Protein AF-M8CIX5-F1 (afdb_monomer_lite)

Sequence (241 aa):
MAINVNKLLEAGCKVKIFMADWFALTNHNVSLRKVHDVCAYTTEMWRTVGMHLDEVELVRASDEVSRDTHRYWPLDMKVARRTKLSDMVECILSSKDMRLYGSFLYQPKGLFSDEVFDTCLHSAAILSRDEADVWLLDIGQRASNKVVERYREREAAMREDRHRPVVALSHGVLPSLLEYPEIEMFGDPRWAIYMEDTEWEVGRAMRKAFCPPGTADGNPCLEYIRQIIFPLFGKFEVATL

InterPro domains:
  IPR014729 Rossmann-like alpha/beta/alpha sandwich fold [G3DSA:3.40.50.620] (1-173)
  IPR050489 Tyrosine--tRNA ligase [PTHR46264] (2-239)

Organism: Aegilops tauschii (NCBI:txid37682)

Structure (mmCIF, N/CA/C/O backbone):
data_AF-M8CIX5-F1
#
_entry.id   AF-M8CIX5-F1
#
loop_
_atom_site.group_PDB
_atom_site.id
_atom_site.type_symbol
_atom_site.label_atom_id
_atom_site.label_alt_id
_atom_site.label_comp_id
_atom_site.label_asym_id
_atom_site.label_entity_id
_atom_site.label_seq_id
_atom_site.pdbx_PDB_ins_code
_atom_site.Cartn_x
_atom_site.Cartn_y
_atom_site.Cartn_z
_atom_site.occupancy
_atom_site.B_iso_or_equiv
_atom_site.auth_seq_id
_atom_site.auth_comp_id
_atom_site.auth_asym_id
_atom_site.auth_atom_id
_atom_site.pdbx_PDB_model_num
ATOM 1 N N . MET A 1 1 ? -6.793 -2.194 2.415 1.00 83.00 1 MET A N 1
ATOM 2 C CA . MET A 1 1 ? -6.542 -3.006 1.202 1.00 83.00 1 MET A CA 1
ATOM 3 C C . MET A 1 1 ? -7.675 -3.977 0.858 1.00 83.00 1 MET A C 1
ATOM 5 O O . MET A 1 1 ? -8.219 -3.824 -0.225 1.00 83.00 1 MET A O 1
ATOM 9 N N . ALA A 1 2 ? -8.074 -4.911 1.738 1.00 90.50 2 ALA A N 1
ATOM 10 C CA . ALA A 1 2 ? -9.117 -5.921 1.454 1.00 90.50 2 ALA A CA 1
ATOM 11 C C . ALA A 1 2 ? -10.412 -5.355 0.844 1.00 90.50 2 ALA A C 1
ATOM 13 O O . ALA A 1 2 ? -10.822 -5.786 -0.226 1.00 90.50 2 ALA A O 1
ATOM 14 N N . ILE A 1 3 ? -10.974 -4.306 1.452 1.00 91.69 3 ILE A N 1
ATOM 15 C CA . ILE A 1 3 ? -12.172 -3.611 0.949 1.00 91.69 3 ILE A CA 1
ATOM 16 C C . ILE A 1 3 ? -11.993 -3.133 -0.502 1.00 91.69 3 ILE A C 1
ATOM 18 O O . ILE A 1 3 ? -12.896 -3.274 -1.320 1.00 91.69 3 ILE A O 1
ATOM 22 N N . ASN A 1 4 ? -10.835 -2.559 -0.838 1.00 90.81 4 ASN A N 1
ATOM 23 C CA . ASN A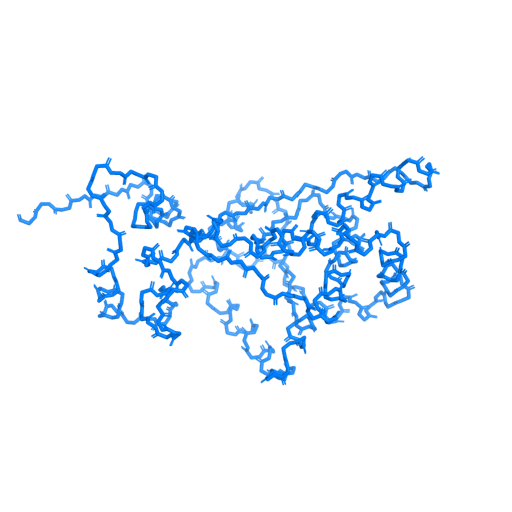 1 4 ? -10.585 -2.024 -2.179 1.00 90.81 4 ASN A CA 1
ATOM 24 C C . ASN A 1 4 ? -10.364 -3.141 -3.202 1.00 90.81 4 ASN A C 1
ATOM 26 O O . ASN A 1 4 ? -10.832 -3.022 -4.327 1.00 90.81 4 ASN A O 1
ATOM 30 N N . VAL A 1 5 ? -9.690 -4.225 -2.807 1.00 92.88 5 VAL A N 1
ATOM 31 C CA . VAL A 1 5 ? -9.512 -5.411 -3.657 1.00 92.88 5 VAL A CA 1
ATOM 32 C C . VAL A 1 5 ? -10.865 -6.042 -3.977 1.00 92.88 5 VAL A C 1
ATOM 34 O O . VAL A 1 5 ? -11.161 -6.242 -5.150 1.00 92.88 5 VAL A O 1
ATOM 37 N N . ASN A 1 6 ? -11.719 -6.259 -2.974 1.00 94.75 6 ASN A N 1
ATOM 38 C CA . ASN A 1 6 ? -13.053 -6.817 -3.196 1.00 94.75 6 ASN A CA 1
ATOM 39 C C . ASN A 1 6 ? -13.896 -5.920 -4.112 1.00 94.75 6 ASN A C 1
ATOM 41 O O . ASN A 1 6 ? -14.488 -6.421 -5.057 1.00 94.75 6 ASN A O 1
ATOM 45 N N . LYS A 1 7 ? -13.861 -4.592 -3.934 1.00 92.94 7 LYS A N 1
ATOM 46 C CA . LYS A 1 7 ? -14.541 -3.656 -4.850 1.00 92.94 7 LYS A CA 1
ATOM 47 C C . LYS A 1 7 ? -14.057 -3.765 -6.297 1.00 92.94 7 LYS A C 1
ATOM 49 O O . LYS A 1 7 ? -14.860 -3.632 -7.215 1.00 92.94 7 LYS A O 1
ATOM 54 N N . LEU A 1 8 ? -12.755 -3.969 -6.515 1.00 93.69 8 LEU A N 1
ATOM 55 C CA . LEU A 1 8 ? -12.212 -4.179 -7.859 1.00 93.69 8 LEU A CA 1
ATOM 56 C C . LEU A 1 8 ? -12.711 -5.504 -8.450 1.00 93.69 8 LEU A C 1
ATOM 58 O O . LEU A 1 8 ? -13.136 -5.527 -9.602 1.00 93.69 8 LEU A O 1
ATOM 62 N N . LEU A 1 9 ? -12.705 -6.583 -7.665 1.00 95.38 9 LEU A N 1
ATOM 63 C CA . LEU A 1 9 ? -13.224 -7.887 -8.090 1.00 95.38 9 LEU A CA 1
ATOM 64 C C . LEU A 1 9 ? -14.723 -7.821 -8.420 1.00 95.38 9 LEU A C 1
ATOM 66 O O . LEU A 1 9 ? -15.135 -8.247 -9.495 1.00 95.38 9 LEU A O 1
ATOM 70 N N . GLU A 1 10 ? -15.527 -7.197 -7.557 1.00 94.88 10 GLU A N 1
ATOM 71 C CA . GLU A 1 10 ? -16.965 -6.964 -7.763 1.00 94.88 10 GLU A CA 1
ATOM 72 C C . GLU A 1 10 ? -17.250 -6.116 -9.012 1.00 94.88 10 GLU A C 1
ATOM 74 O O . GLU A 1 10 ? -18.261 -6.312 -9.687 1.00 94.88 10 GLU A O 1
ATOM 79 N N . ALA A 1 11 ? -16.343 -5.198 -9.360 1.00 95.12 11 ALA A N 1
ATOM 80 C CA . ALA A 1 11 ? -16.401 -4.422 -10.596 1.00 95.12 11 ALA A CA 1
ATOM 81 C C . ALA A 1 11 ? -15.954 -5.215 -11.846 1.00 95.12 11 ALA A C 1
ATOM 83 O O . ALA A 1 11 ? -15.957 -4.671 -12.951 1.00 95.12 11 ALA A O 1
ATOM 84 N N . GLY A 1 12 ? -15.574 -6.488 -11.694 1.00 95.31 12 GLY A N 1
ATOM 85 C CA . GLY A 1 12 ? -15.139 -7.373 -12.775 1.00 95.31 12 GLY A CA 1
ATOM 86 C C . GLY A 1 12 ? -13.658 -7.252 -13.140 1.00 95.31 12 GLY A C 1
ATOM 87 O O . GLY A 1 12 ? -13.251 -7.735 -14.201 1.00 95.31 12 GLY A O 1
ATOM 88 N N . CYS A 1 13 ? -12.837 -6.604 -12.309 1.00 94.56 13 CYS A N 1
ATOM 89 C CA . CYS A 1 13 ? -11.397 -6.536 -12.536 1.00 94.56 13 CYS A CA 1
ATOM 90 C C . CYS A 1 13 ? -10.727 -7.878 -12.226 1.00 94.56 13 CYS A C 1
ATOM 92 O O . CYS A 1 13 ? -11.050 -8.543 -11.247 1.00 94.56 13 CYS A O 1
ATOM 94 N N . LYS A 1 14 ? -9.703 -8.229 -13.008 1.00 94.81 14 LYS A N 1
ATOM 95 C CA . LYS A 1 14 ? -8.746 -9.272 -12.625 1.00 94.81 14 LYS A CA 1
ATOM 96 C C . LYS A 1 14 ? -7.681 -8.639 -11.745 1.00 94.81 14 LYS A C 1
ATOM 98 O O . LYS A 1 14 ? -7.014 -7.704 -12.186 1.00 94.81 14 LYS A O 1
ATOM 103 N N . VAL A 1 15 ? -7.521 -9.131 -10.522 1.00 94.25 15 VAL A N 1
ATOM 104 C CA . VAL A 1 15 ? -6.607 -8.525 -9.549 1.00 94.25 15 VAL A CA 1
ATOM 105 C C . VAL A 1 15 ? -5.389 -9.414 -9.340 1.00 94.25 15 VAL A C 1
ATOM 107 O O . VAL A 1 15 ? -5.512 -10.600 -9.040 1.00 94.25 15 VAL A O 1
ATOM 110 N N . LYS A 1 16 ? -4.203 -8.809 -9.455 1.00 92.62 16 LYS A N 1
ATOM 111 C CA . LYS A 1 16 ? -2.945 -9.393 -8.987 1.00 92.62 16 LYS A CA 1
ATOM 112 C C . LYS A 1 16 ? -2.444 -8.607 -7.783 1.00 92.62 16 LYS A C 1
ATOM 114 O O . LYS A 1 16 ? -2.400 -7.379 -7.842 1.00 92.62 16 LYS A O 1
ATOM 119 N N . ILE A 1 17 ? -2.043 -9.291 -6.716 1.00 91.50 17 ILE A N 1
ATOM 120 C CA . ILE A 1 17 ? -1.362 -8.660 -5.580 1.00 91.50 17 ILE A CA 1
ATOM 121 C C . ILE A 1 17 ? 0.122 -8.977 -5.675 1.00 91.50 17 ILE A C 1
ATOM 123 O O . ILE A 1 17 ? 0.536 -10.136 -5.672 1.00 91.50 17 ILE A O 1
ATOM 127 N N . PHE A 1 18 ? 0.918 -7.917 -5.749 1.00 87.69 18 PHE A N 1
ATOM 128 C CA . PHE A 1 18 ? 2.362 -7.999 -5.874 1.00 87.69 18 PHE A CA 1
ATOM 129 C C . PHE A 1 18 ? 3.021 -7.974 -4.489 1.00 87.69 18 PHE A C 1
ATOM 131 O O . PHE A 1 18 ? 3.087 -6.938 -3.829 1.00 87.69 18 PHE A O 1
ATOM 138 N N . MET A 1 19 ? 3.491 -9.132 -4.035 1.00 87.81 19 MET A N 1
ATOM 139 C CA . MET A 1 19 ? 4.156 -9.327 -2.750 1.00 87.81 19 MET A CA 1
ATOM 140 C C . MET A 1 19 ? 5.600 -8.831 -2.843 1.00 87.81 19 MET A C 1
ATOM 142 O O . MET A 1 19 ? 6.436 -9.433 -3.518 1.00 87.81 19 MET A O 1
ATOM 146 N N . ALA A 1 20 ? 5.881 -7.722 -2.162 1.00 81.50 20 ALA A N 1
ATOM 147 C CA . ALA A 1 20 ? 7.111 -6.947 -2.288 1.00 81.50 20 ALA A CA 1
ATOM 148 C C . ALA A 1 20 ? 8.304 -7.531 -1.496 1.00 81.50 20 ALA A C 1
ATOM 150 O O . ALA A 1 20 ? 8.951 -6.839 -0.710 1.00 81.50 20 ALA A O 1
ATOM 151 N N . ASP A 1 21 ? 8.595 -8.817 -1.683 1.00 83.75 21 ASP A N 1
ATOM 152 C CA . ASP A 1 21 ? 9.564 -9.554 -0.869 1.00 83.75 21 ASP A CA 1
ATOM 153 C C . ASP A 1 21 ? 11.012 -9.040 -0.985 1.00 83.75 21 ASP A C 1
ATOM 155 O O . ASP A 1 21 ? 11.685 -8.827 0.024 1.00 83.75 21 ASP A O 1
ATOM 159 N N . TRP A 1 22 ? 11.487 -8.779 -2.204 1.00 79.19 22 TRP A N 1
ATOM 160 C CA . TRP A 1 22 ? 12.814 -8.198 -2.424 1.00 79.19 22 TRP A CA 1
ATOM 161 C C . TRP A 1 22 ? 12.916 -6.733 -2.014 1.00 79.19 22 TRP A C 1
ATOM 163 O O . TRP A 1 22 ? 13.946 -6.333 -1.474 1.00 79.19 22 TRP A O 1
ATOM 173 N N . PHE A 1 23 ? 11.857 -5.950 -2.200 1.00 78.19 23 PHE A N 1
ATOM 174 C CA . PHE A 1 23 ? 11.850 -4.535 -1.817 1.00 78.19 23 PHE A CA 1
ATOM 175 C C . PHE A 1 23 ? 11.967 -4.355 -0.304 1.00 78.19 23 PHE A C 1
ATOM 177 O O . PHE A 1 23 ? 12.643 -3.446 0.169 1.00 78.19 23 PHE A O 1
ATOM 184 N N . ALA A 1 24 ? 11.392 -5.275 0.476 1.00 78.06 24 ALA A N 1
ATOM 185 C CA . ALA A 1 24 ? 11.482 -5.247 1.933 1.00 78.06 24 ALA A CA 1
ATOM 186 C C . ALA A 1 24 ? 12.914 -5.448 2.479 1.00 78.06 24 ALA A C 1
ATOM 188 O O . ALA A 1 24 ? 13.162 -5.154 3.649 1.00 78.06 24 ALA A O 1
ATOM 189 N N . LEU A 1 25 ? 13.865 -5.917 1.658 1.00 74.31 25 LEU A N 1
ATOM 190 C CA . LEU A 1 25 ? 15.273 -6.079 2.050 1.00 74.31 25 LEU A CA 1
ATOM 191 C C . LEU A 1 25 ? 16.072 -4.776 2.080 1.00 74.31 25 LEU A C 1
ATOM 193 O O . LEU A 1 25 ? 17.200 -4.772 2.573 1.00 74.31 25 LEU A O 1
ATOM 197 N N . THR A 1 26 ? 15.511 -3.674 1.582 1.00 68.06 26 THR A N 1
ATOM 198 C CA . THR A 1 26 ? 16.100 -2.338 1.766 1.00 68.06 26 THR A CA 1
ATOM 199 C C . THR A 1 26 ? 16.229 -1.993 3.254 1.00 68.06 26 THR A C 1
ATOM 201 O O . THR A 1 26 ? 17.161 -1.301 3.658 1.00 68.06 26 THR A O 1
ATOM 204 N N . ASN A 1 27 ? 15.380 -2.577 4.109 1.00 68.50 27 ASN A N 1
ATOM 205 C CA . ASN A 1 27 ? 15.514 -2.495 5.556 1.00 68.50 27 ASN A CA 1
ATOM 206 C C . ASN A 1 27 ? 16.586 -3.464 6.088 1.00 68.50 27 ASN A C 1
ATOM 208 O O . ASN A 1 27 ? 16.382 -4.677 6.162 1.00 68.50 27 ASN A O 1
ATOM 212 N N . HIS A 1 28 ? 17.700 -2.908 6.567 1.00 66.44 28 HIS A N 1
ATOM 213 C CA . HIS A 1 28 ? 18.857 -3.659 7.069 1.00 66.44 28 HIS A CA 1
ATOM 214 C C . HIS A 1 28 ? 18.567 -4.632 8.229 1.00 66.44 28 HIS A C 1
ATOM 216 O O . HIS A 1 28 ? 19.364 -5.534 8.481 1.00 66.44 28 HIS A O 1
ATOM 222 N N . ASN A 1 29 ? 17.444 -4.480 8.940 1.00 72.50 29 ASN A N 1
ATOM 223 C CA . ASN A 1 29 ? 17.085 -5.330 10.082 1.00 72.50 29 ASN A CA 1
ATOM 224 C C . ASN A 1 29 ? 16.210 -6.542 9.707 1.00 72.50 29 ASN A C 1
ATOM 226 O O . ASN A 1 29 ? 15.814 -7.328 10.582 1.00 72.50 29 ASN A O 1
ATOM 230 N N . VAL A 1 30 ? 15.889 -6.708 8.422 1.00 77.69 30 VAL A N 1
ATOM 231 C CA . VAL A 1 30 ? 14.939 -7.710 7.935 1.00 77.69 30 VAL A CA 1
ATOM 232 C C . VAL A 1 30 ? 15.653 -8.724 7.039 1.00 77.69 30 VAL A C 1
ATOM 234 O O . VAL A 1 30 ? 16.436 -8.373 6.165 1.00 77.69 30 VAL A O 1
ATOM 237 N N . SER A 1 31 ? 15.399 -10.016 7.266 1.00 84.88 31 SER A N 1
ATOM 238 C CA . SER A 1 31 ? 15.907 -11.097 6.414 1.00 84.88 31 SER A CA 1
ATOM 239 C C . SER A 1 31 ? 14.814 -11.599 5.476 1.00 84.88 31 SER A C 1
ATOM 241 O O . SER A 1 31 ? 13.642 -11.574 5.843 1.00 84.88 31 SER A O 1
ATOM 243 N N . LEU A 1 32 ? 15.187 -12.150 4.314 1.00 84.50 32 LEU A N 1
ATOM 244 C CA . LEU A 1 32 ? 14.239 -12.752 3.359 1.00 84.50 32 LEU A CA 1
ATOM 245 C C . LEU A 1 32 ? 13.266 -13.733 4.016 1.00 84.50 32 LEU A C 1
ATOM 247 O O . LEU A 1 32 ? 12.077 -13.721 3.725 1.00 84.50 32 LEU A O 1
ATOM 251 N N . ARG A 1 33 ? 13.764 -14.551 4.950 1.00 87.62 33 ARG A N 1
ATOM 252 C CA . ARG A 1 33 ? 12.923 -15.483 5.703 1.00 87.62 33 ARG A CA 1
ATOM 253 C C . ARG A 1 33 ? 11.828 -14.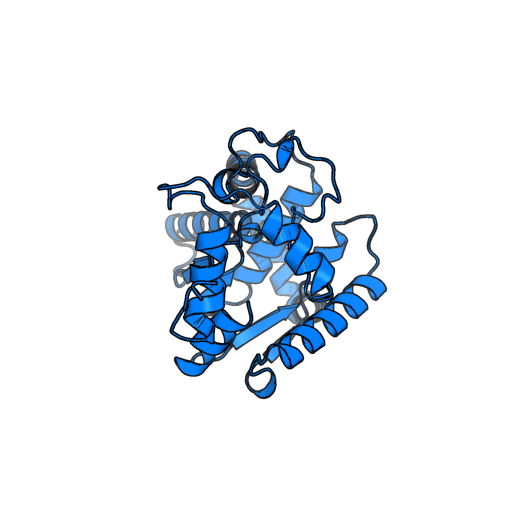750 6.479 1.00 87.62 33 ARG A C 1
ATOM 255 O O . ARG A 1 33 ? 10.668 -15.112 6.346 1.00 87.62 33 ARG A O 1
ATOM 262 N N . LYS A 1 34 ? 12.184 -13.697 7.222 1.00 88.44 34 LYS A N 1
ATOM 263 C CA . LYS A 1 34 ? 11.201 -12.877 7.946 1.00 88.44 34 LYS A CA 1
ATOM 264 C C . LYS A 1 34 ? 10.209 -12.222 6.989 1.00 88.44 34 LYS A C 1
ATOM 266 O O . LYS A 1 34 ? 9.030 -12.166 7.303 1.00 88.44 34 LYS A O 1
ATOM 271 N N . VAL A 1 35 ? 10.666 -11.753 5.826 1.00 88.12 35 VAL A N 1
ATOM 272 C CA . VAL A 1 35 ? 9.771 -11.170 4.818 1.00 88.12 35 VAL A CA 1
ATOM 273 C C . VAL A 1 35 ? 8.761 -12.198 4.319 1.00 88.12 35 VAL A C 1
ATOM 275 O O . VAL A 1 35 ? 7.577 -11.891 4.237 1.00 88.12 35 VAL A O 1
ATOM 278 N N . HIS A 1 36 ? 9.200 -13.423 4.025 1.00 88.62 36 HIS A N 1
ATOM 279 C CA . HIS A 1 36 ? 8.300 -14.497 3.608 1.00 88.62 36 HIS A CA 1
ATOM 280 C C . HIS A 1 36 ? 7.305 -14.869 4.714 1.00 88.62 36 HIS A C 1
ATOM 282 O O . HIS A 1 36 ? 6.123 -15.033 4.419 1.00 88.62 36 HIS A O 1
ATOM 288 N N . ASP A 1 37 ? 7.754 -14.935 5.971 1.00 90.69 37 ASP A N 1
ATOM 289 C CA . ASP A 1 37 ? 6.878 -15.191 7.120 1.00 90.69 37 ASP A CA 1
ATOM 290 C C . ASP A 1 37 ? 5.810 -14.086 7.250 1.00 90.69 37 ASP A C 1
ATOM 292 O O . ASP A 1 37 ? 4.627 -14.381 7.414 1.00 90.69 37 ASP A O 1
ATOM 296 N N . VAL A 1 38 ? 6.196 -12.814 7.085 1.00 89.25 38 VAL A N 1
ATOM 297 C CA . VAL A 1 38 ? 5.268 -11.669 7.072 1.00 89.25 38 VAL A CA 1
ATOM 298 C C . VAL A 1 38 ? 4.319 -11.731 5.874 1.00 89.25 38 VAL A C 1
ATOM 300 O O . VAL A 1 38 ? 3.129 -11.474 6.031 1.00 89.25 38 VAL A O 1
ATOM 303 N N . CYS A 1 39 ? 4.793 -12.100 4.682 1.00 89.06 39 CYS A N 1
ATOM 304 C CA . CYS A 1 39 ? 3.946 -12.252 3.497 1.00 89.06 39 CYS A CA 1
ATOM 305 C C . CYS A 1 39 ? 2.875 -13.334 3.704 1.00 89.06 39 CYS A C 1
ATOM 307 O O . CYS A 1 39 ? 1.707 -13.113 3.379 1.00 89.06 39 CYS A O 1
ATOM 309 N N . ALA A 1 40 ? 3.258 -14.478 4.280 1.00 91.00 40 ALA A N 1
ATOM 310 C CA . ALA A 1 40 ? 2.332 -15.553 4.620 1.00 91.00 40 ALA A CA 1
ATOM 311 C C . ALA A 1 40 ? 1.324 -15.102 5.686 1.00 91.00 40 ALA A C 1
ATOM 313 O O . ALA A 1 40 ? 0.120 -15.230 5.478 1.00 91.00 40 ALA A O 1
ATOM 314 N N . TYR A 1 41 ? 1.802 -14.488 6.774 1.00 92.69 41 TYR A N 1
ATOM 315 C CA . TYR A 1 41 ? 0.951 -13.911 7.818 1.00 92.69 41 TYR A CA 1
ATOM 316 C C . TYR A 1 41 ? -0.075 -12.932 7.241 1.00 92.69 41 TYR A C 1
ATOM 318 O O . TYR A 1 41 ? -1.271 -13.056 7.487 1.00 92.69 41 TYR A O 1
ATOM 326 N N . THR A 1 42 ? 0.378 -11.991 6.414 1.00 91.19 42 THR A N 1
ATOM 327 C CA . THR A 1 42 ? -0.489 -10.957 5.839 1.00 91.19 42 THR A CA 1
ATOM 328 C C . THR A 1 42 ? -1.526 -11.562 4.887 1.00 91.19 42 THR A C 1
ATOM 330 O O . THR A 1 42 ? -2.671 -11.117 4.864 1.00 91.19 42 THR A O 1
ATOM 333 N N . THR A 1 43 ? -1.163 -12.621 4.157 1.00 93.06 43 THR A N 1
ATOM 334 C CA . THR A 1 43 ? -2.100 -13.366 3.302 1.00 93.06 43 THR A CA 1
ATOM 335 C C . THR A 1 43 ? -3.205 -14.026 4.127 1.00 93.06 43 THR A C 1
ATOM 337 O O . THR A 1 43 ? -4.381 -13.894 3.792 1.00 93.06 43 THR A O 1
ATOM 340 N N . GLU A 1 44 ? -2.859 -14.683 5.237 1.00 94.31 44 GLU A N 1
ATOM 341 C CA . GLU A 1 44 ? -3.860 -15.251 6.149 1.00 94.31 44 GLU A CA 1
ATOM 342 C C . GLU A 1 44 ? -4.748 -14.161 6.756 1.00 94.31 44 GLU A C 1
ATOM 344 O O . GLU A 1 44 ? -5.966 -14.317 6.805 1.00 94.31 44 GLU A O 1
ATOM 349 N N . MET A 1 45 ? -4.173 -13.014 7.123 1.00 93.38 45 MET A N 1
ATOM 350 C CA . MET A 1 45 ? -4.948 -11.871 7.602 1.00 93.38 45 MET A CA 1
ATOM 351 C C . MET A 1 45 ? -5.935 -11.346 6.558 1.00 93.38 45 MET A C 1
ATOM 353 O O . MET A 1 45 ? -7.061 -11.000 6.900 1.00 93.38 45 MET A O 1
ATOM 357 N N . TRP A 1 46 ? -5.570 -11.304 5.276 1.00 94.44 46 TRP A N 1
ATOM 358 C CA . TRP A 1 46 ? -6.521 -10.933 4.225 1.00 94.44 46 TRP A CA 1
ATOM 359 C C . TRP A 1 46 ? -7.655 -11.944 4.087 1.00 94.44 46 TRP A C 1
ATOM 361 O O . TRP A 1 46 ? -8.799 -11.540 3.875 1.00 94.44 46 TRP A O 1
ATOM 371 N N . ARG A 1 47 ? -7.364 -13.238 4.263 1.00 93.81 47 ARG A N 1
ATOM 372 C CA . ARG A 1 47 ? -8.388 -14.286 4.265 1.00 93.81 47 ARG A CA 1
ATOM 373 C C . ARG A 1 47 ? -9.382 -14.080 5.407 1.00 93.81 47 ARG A C 1
ATOM 375 O O . ARG A 1 47 ? -10.587 -14.137 5.179 1.00 93.81 47 ARG A O 1
ATOM 382 N N . THR A 1 48 ? -8.898 -13.821 6.623 1.00 93.25 48 THR A N 1
ATOM 383 C CA . THR A 1 48 ? -9.761 -13.697 7.811 1.00 93.25 48 THR A CA 1
ATOM 384 C C . THR A 1 48 ? -10.669 -12.473 7.761 1.00 93.25 48 THR A C 1
ATOM 386 O O . THR A 1 48 ? -11.808 -12.549 8.214 1.00 93.25 48 THR A O 1
ATOM 389 N N . VAL A 1 49 ? -10.215 -11.369 7.160 1.00 92.12 49 VAL A N 1
ATOM 390 C CA . VAL A 1 49 ? -11.032 -10.154 6.978 1.00 92.12 49 VAL A CA 1
ATOM 391 C C . VAL A 1 49 ? -11.964 -10.209 5.762 1.00 92.12 49 VAL A C 1
ATOM 393 O O . VAL A 1 49 ? -12.584 -9.201 5.426 1.00 92.12 49 VAL A O 1
ATOM 396 N N . GLY A 1 50 ? -12.059 -11.359 5.088 1.00 93.31 50 GLY A N 1
ATOM 397 C CA . GLY A 1 50 ? -13.002 -11.575 3.992 1.00 93.31 50 GLY A CA 1
ATOM 398 C C . GLY A 1 50 ? -12.539 -11.063 2.628 1.00 93.31 50 GLY A C 1
ATOM 399 O O . GLY A 1 50 ? -13.379 -10.759 1.784 1.00 93.31 50 GLY A O 1
ATOM 400 N N . MET A 1 51 ? -11.232 -10.945 2.371 1.00 95.25 51 MET A N 1
ATOM 401 C CA . MET A 1 51 ? -10.759 -10.740 0.998 1.00 95.25 51 MET A CA 1
ATOM 402 C C . MET A 1 51 ? -11.043 -11.996 0.161 1.00 95.25 51 MET A C 1
ATOM 404 O O . MET A 1 51 ? -10.742 -13.106 0.603 1.00 95.25 51 MET A O 1
ATOM 408 N N . HIS A 1 52 ? -11.571 -11.834 -1.055 1.00 94.06 52 HIS A N 1
ATOM 409 C CA . HIS A 1 52 ? -11.848 -12.942 -1.981 1.00 94.06 52 HIS A CA 1
ATOM 410 C C . HIS A 1 52 ? -10.552 -13.471 -2.625 1.00 94.06 52 HIS A C 1
ATOM 412 O O . HIS A 1 52 ? -10.331 -13.349 -3.827 1.00 94.06 52 HIS A O 1
ATOM 418 N N . LEU A 1 53 ? -9.654 -14.030 -1.810 1.00 94.12 53 LEU A N 1
ATOM 419 C CA . LEU A 1 53 ? -8.315 -14.444 -2.242 1.00 94.12 53 LEU A CA 1
ATOM 420 C C . LEU A 1 53 ? -8.321 -15.506 -3.345 1.00 94.12 53 LEU A C 1
ATOM 422 O O . LEU A 1 53 ? -7.379 -15.547 -4.127 1.00 94.12 53 LEU A O 1
ATOM 426 N N . ASP A 1 54 ? -9.369 -16.325 -3.438 1.00 95.06 54 ASP A N 1
ATOM 427 C CA . ASP A 1 54 ? -9.496 -17.345 -4.488 1.00 95.06 54 ASP A CA 1
ATOM 428 C C . ASP A 1 54 ? -9.666 -16.731 -5.893 1.00 95.06 54 ASP A C 1
ATOM 430 O O . ASP A 1 54 ? -9.422 -17.395 -6.899 1.00 95.06 54 ASP A O 1
ATOM 434 N N . GLU A 1 55 ? -10.048 -15.452 -5.968 1.00 95.81 55 GLU A N 1
ATOM 435 C CA . GLU A 1 55 ? -10.187 -14.678 -7.208 1.00 95.81 55 GLU A CA 1
ATOM 436 C C . GLU A 1 55 ? -8.971 -13.770 -7.483 1.00 95.81 55 GLU A C 1
ATOM 438 O O . GLU A 1 55 ? -8.936 -13.049 -8.483 1.00 95.81 55 GLU A O 1
ATOM 443 N N . VAL A 1 56 ? -7.960 -13.798 -6.606 1.00 95.75 56 VAL A N 1
ATOM 444 C CA . VAL A 1 56 ? -6.761 -12.957 -6.683 1.00 95.75 56 VAL A CA 1
ATOM 445 C C . VAL A 1 56 ? -5.536 -13.792 -7.039 1.00 95.75 56 VAL A C 1
ATOM 447 O O . VAL A 1 56 ? -5.260 -14.829 -6.442 1.00 95.75 56 VAL A O 1
ATOM 450 N N . GLU A 1 57 ? -4.719 -13.293 -7.965 1.00 94.62 57 GLU A N 1
ATOM 451 C CA . GLU A 1 57 ? -3.404 -13.874 -8.244 1.00 94.62 57 GLU A CA 1
ATOM 452 C C . GLU A 1 57 ? -2.349 -13.258 -7.312 1.00 94.62 57 GLU A C 1
ATOM 454 O O . GLU A 1 57 ? -2.015 -12.076 -7.422 1.00 94.62 57 GLU A O 1
ATOM 459 N N . LEU A 1 58 ? -1.807 -14.049 -6.383 1.00 93.31 58 LEU A N 1
ATOM 460 C CA . LEU A 1 58 ? -0.680 -13.628 -5.547 1.00 93.31 58 LEU A CA 1
ATOM 461 C C . LEU A 1 58 ? 0.634 -13.845 -6.295 1.00 93.31 58 LEU A C 1
ATOM 463 O O . LEU A 1 58 ? 0.949 -14.957 -6.717 1.00 93.31 58 LEU A O 1
ATOM 467 N N . VAL A 1 59 ? 1.419 -12.782 -6.424 1.00 90.44 59 VAL A N 1
ATOM 468 C CA . VAL A 1 59 ? 2.631 -12.771 -7.240 1.00 90.44 59 VAL A CA 1
ATOM 469 C C . VAL A 1 59 ? 3.795 -12.242 -6.416 1.00 90.44 59 VAL A C 1
ATOM 471 O O . VAL A 1 59 ? 3.710 -11.150 -5.866 1.00 90.44 59 VAL A O 1
ATOM 474 N N . ARG A 1 60 ? 4.902 -12.984 -6.331 1.00 89.06 60 ARG A N 1
ATOM 475 C CA . ARG A 1 60 ? 6.103 -12.534 -5.610 1.00 89.06 60 ARG A CA 1
ATOM 476 C C . ARG A 1 60 ? 6.994 -11.684 -6.499 1.00 89.06 60 ARG A C 1
ATOM 478 O O . ARG A 1 60 ? 7.303 -12.077 -7.622 1.00 89.06 60 ARG A O 1
ATOM 485 N N . ALA A 1 61 ? 7.454 -10.555 -5.974 1.00 85.94 61 ALA A N 1
ATOM 486 C CA . ALA A 1 61 ? 8.338 -9.663 -6.702 1.00 85.94 61 ALA A CA 1
ATOM 487 C C . ALA A 1 61 ? 9.641 -10.342 -7.123 1.00 85.94 61 ALA A C 1
ATOM 489 O O . ALA A 1 61 ? 10.048 -10.217 -8.276 1.00 85.94 61 ALA A O 1
ATOM 490 N N . SER A 1 62 ? 10.265 -11.102 -6.224 1.00 87.81 62 SER A N 1
ATOM 491 C CA . SER A 1 62 ? 11.512 -11.810 -6.505 1.00 87.81 62 SER A CA 1
ATOM 492 C C . SER A 1 62 ? 11.391 -12.803 -7.664 1.00 87.81 62 SER A C 1
ATOM 494 O O . SER A 1 62 ? 12.237 -12.800 -8.561 1.00 87.81 62 SER A O 1
ATOM 496 N N . ASP A 1 63 ? 10.322 -13.604 -7.701 1.00 88.94 63 ASP A N 1
ATOM 497 C CA . ASP A 1 63 ? 10.061 -14.563 -8.782 1.00 88.94 63 ASP A CA 1
ATOM 498 C C . ASP A 1 63 ? 9.873 -13.855 -10.122 1.00 88.94 63 ASP A C 1
ATOM 500 O O . ASP A 1 63 ? 10.393 -14.282 -11.152 1.00 88.94 63 ASP A O 1
ATOM 504 N N . GLU A 1 64 ? 9.123 -12.762 -10.101 1.00 86.69 64 GLU A N 1
ATOM 505 C CA . GLU A 1 64 ? 8.763 -12.005 -11.287 1.00 86.69 64 GLU A CA 1
ATOM 506 C C . GLU A 1 64 ? 9.939 -11.254 -11.895 1.00 86.69 64 GLU A C 1
ATOM 508 O O . GLU A 1 64 ? 10.148 -11.305 -13.109 1.00 86.69 64 GLU A O 1
ATOM 513 N N . VAL A 1 65 ? 10.743 -10.608 -11.052 1.00 87.50 65 VAL A N 1
ATOM 514 C CA . VAL A 1 65 ? 11.992 -9.984 -11.485 1.00 87.50 65 VAL A CA 1
ATOM 515 C C . VAL A 1 65 ? 12.961 -11.051 -11.987 1.00 87.50 65 VAL A C 1
ATOM 517 O O . VAL A 1 65 ? 13.590 -10.861 -13.025 1.00 87.50 65 VAL A O 1
ATOM 520 N N . SER A 1 66 ? 13.054 -12.197 -11.305 1.00 89.06 66 SER A N 1
ATOM 521 C CA . SER A 1 66 ? 13.938 -13.292 -11.720 1.00 89.06 66 SER A CA 1
ATOM 522 C C . SER A 1 66 ? 13.540 -13.867 -13.080 1.00 89.06 66 SER A C 1
ATOM 524 O O . SER A 1 66 ? 14.406 -14.083 -13.932 1.00 89.06 66 SER A O 1
ATOM 526 N N . ARG A 1 67 ? 12.237 -14.066 -13.323 1.00 89.12 67 ARG A N 1
ATOM 527 C CA . ARG A 1 67 ? 11.709 -14.594 -14.590 1.00 89.12 67 ARG A CA 1
ATOM 528 C C . ARG A 1 67 ? 12.072 -13.710 -15.782 1.00 89.12 67 ARG A C 1
ATOM 530 O O . ARG A 1 67 ? 12.375 -14.238 -16.848 1.00 89.12 67 ARG A O 1
ATOM 537 N N . ASP A 1 68 ? 12.081 -12.393 -15.592 1.00 87.38 68 ASP A N 1
ATOM 538 C CA . ASP A 1 68 ? 12.343 -11.416 -16.651 1.00 87.38 68 ASP A CA 1
ATOM 539 C C . ASP A 1 68 ? 13.582 -10.544 -16.375 1.00 87.38 68 ASP A C 1
ATOM 541 O O . ASP A 1 68 ? 13.644 -9.358 -16.702 1.00 87.38 68 ASP A O 1
ATOM 545 N N . THR A 1 69 ? 14.612 -11.155 -15.776 1.00 90.75 69 THR A N 1
ATOM 546 C CA . THR A 1 69 ? 15.851 -10.480 -15.333 1.00 90.75 69 THR A CA 1
ATOM 547 C C . THR A 1 69 ? 16.469 -9.615 -16.438 1.00 90.75 69 THR A C 1
ATOM 549 O O . THR A 1 69 ? 16.915 -8.492 -16.198 1.00 90.75 69 THR A O 1
ATOM 552 N N . HIS A 1 70 ? 16.487 -10.134 -17.668 1.00 90.50 70 HIS A N 1
ATOM 553 C CA . HIS A 1 70 ? 17.104 -9.492 -18.826 1.00 90.50 70 HIS A CA 1
ATOM 554 C C . HIS A 1 70 ? 16.362 -8.241 -19.324 1.00 90.50 70 HIS A C 1
ATOM 556 O O . HIS A 1 70 ? 16.980 -7.418 -19.995 1.00 90.50 70 HIS A O 1
ATOM 562 N N . ARG A 1 71 ? 15.073 -8.073 -19.003 1.00 89.31 71 ARG A N 1
ATOM 563 C CA . ARG A 1 71 ? 14.289 -6.868 -19.322 1.00 89.31 71 ARG A CA 1
ATOM 564 C C . ARG A 1 71 ? 14.190 -5.942 -18.115 1.00 89.31 71 ARG A C 1
ATOM 566 O O . ARG A 1 71 ? 14.319 -4.728 -18.270 1.00 89.31 71 ARG A O 1
ATOM 573 N N . TYR A 1 72 ? 14.015 -6.505 -16.921 1.00 92.25 72 TYR A N 1
ATOM 574 C CA . TYR A 1 72 ? 13.790 -5.746 -15.697 1.00 92.25 72 TYR A CA 1
ATOM 575 C C . TYR A 1 72 ? 14.985 -4.867 -15.302 1.00 92.25 72 TYR A C 1
ATOM 577 O O . TYR A 1 72 ? 14.826 -3.658 -15.150 1.00 92.25 72 TYR A O 1
ATOM 585 N N . TRP A 1 73 ? 16.195 -5.426 -15.188 1.00 93.62 73 TRP A N 1
ATOM 586 C CA . TRP A 1 73 ? 17.360 -4.644 -14.743 1.00 93.62 73 TRP A CA 1
ATOM 587 C C . TRP A 1 73 ? 17.785 -3.559 -15.740 1.00 93.62 73 TRP A C 1
ATOM 589 O O . TRP A 1 73 ? 18.095 -2.446 -15.312 1.00 93.62 73 TRP A O 1
ATOM 599 N N . PRO A 1 74 ? 17.765 -3.795 -17.068 1.00 94.69 74 PRO A N 1
ATOM 600 C CA . PRO A 1 74 ? 17.971 -2.706 -18.017 1.00 94.69 74 PRO A CA 1
ATOM 601 C C . PRO A 1 74 ? 16.902 -1.615 -17.930 1.00 94.69 74 PRO A C 1
ATOM 603 O O . PRO A 1 74 ? 17.233 -0.444 -18.118 1.00 94.69 74 PRO A O 1
ATOM 606 N N . LEU A 1 75 ? 15.645 -1.968 -17.639 1.00 92.19 75 LEU A N 1
ATOM 607 C CA . LEU A 1 75 ? 14.568 -1.000 -17.434 1.00 92.19 75 LEU A CA 1
ATOM 608 C C . LEU A 1 75 ? 14.795 -0.161 -16.171 1.00 92.19 75 LEU A C 1
ATOM 610 O O . LEU A 1 75 ? 14.708 1.060 -16.257 1.00 92.19 75 LEU A O 1
ATOM 614 N N . ASP A 1 76 ? 15.162 -0.780 -15.051 1.00 92.94 76 ASP A N 1
ATOM 615 C CA . ASP A 1 76 ? 15.549 -0.093 -13.810 1.00 92.94 76 ASP A CA 1
ATOM 616 C C . ASP A 1 76 ? 16.686 0.916 -14.043 1.00 92.94 76 ASP A C 1
ATOM 618 O O . ASP A 1 76 ? 16.546 2.118 -13.795 1.00 92.94 76 ASP A O 1
ATOM 622 N N . MET A 1 77 ? 17.764 0.470 -14.692 1.00 94.44 77 MET A N 1
ATOM 623 C CA . MET A 1 77 ? 18.876 1.344 -15.076 1.00 94.44 77 MET A CA 1
ATOM 624 C C . MET A 1 77 ? 18.437 2.448 -16.050 1.00 94.44 77 MET A C 1
ATOM 626 O O . MET A 1 77 ? 18.952 3.571 -16.009 1.00 94.44 77 MET A O 1
ATOM 630 N N . LYS A 1 78 ? 17.478 2.167 -16.941 1.00 92.69 78 LYS A N 1
ATOM 631 C CA . LYS A 1 78 ? 16.911 3.169 -17.854 1.00 92.69 78 LYS A CA 1
ATOM 632 C C . LYS A 1 78 ? 16.094 4.211 -17.086 1.00 92.69 78 LYS A C 1
ATOM 634 O O . LYS A 1 78 ? 16.237 5.394 -17.392 1.00 92.69 78 LYS A O 1
ATOM 639 N N . VAL A 1 79 ? 15.307 3.822 -16.081 1.00 92.81 79 VAL A N 1
ATOM 640 C CA . VAL A 1 79 ? 14.582 4.754 -15.196 1.00 92.81 79 VAL A CA 1
ATOM 641 C C . VAL A 1 79 ? 15.562 5.694 -14.497 1.00 92.81 79 VAL A C 1
ATOM 643 O O . VAL A 1 79 ? 15.387 6.914 -14.575 1.00 92.81 79 VAL A O 1
ATOM 646 N N . ALA A 1 80 ? 16.634 5.153 -13.911 1.00 93.62 80 ALA A N 1
ATOM 647 C CA . ALA A 1 80 ? 17.671 5.946 -13.252 1.00 93.62 80 ALA A CA 1
ATOM 648 C C . ALA A 1 80 ? 18.346 6.942 -14.216 1.00 93.62 80 ALA A C 1
ATOM 650 O O . ALA A 1 80 ? 18.546 8.107 -13.883 1.00 93.62 80 ALA A O 1
ATOM 651 N N . ARG A 1 81 ? 18.647 6.524 -15.455 1.00 92.38 81 ARG A N 1
ATOM 652 C CA . ARG A 1 81 ? 19.280 7.391 -16.471 1.00 92.38 81 ARG A CA 1
ATOM 653 C C . ARG A 1 81 ? 18.353 8.459 -17.049 1.00 92.38 81 ARG A C 1
ATOM 655 O O . ARG A 1 81 ? 18.835 9.475 -17.554 1.00 92.38 81 ARG A O 1
ATOM 662 N N . ARG A 1 82 ? 17.042 8.213 -17.066 1.00 89.81 82 ARG A N 1
ATOM 663 C CA . ARG A 1 82 ? 16.044 9.113 -17.667 1.00 89.81 82 ARG A CA 1
ATOM 664 C C . ARG A 1 82 ? 15.405 10.056 -16.644 1.00 89.81 82 ARG A C 1
ATOM 666 O O . ARG A 1 82 ? 14.824 11.063 -17.050 1.00 89.81 82 ARG A O 1
ATOM 673 N N . THR A 1 83 ? 15.576 9.811 -15.349 1.00 90.25 83 THR A N 1
ATOM 674 C CA . THR A 1 83 ? 15.059 10.666 -14.270 1.00 90.25 83 THR A CA 1
ATOM 675 C C . THR A 1 83 ? 16.170 11.554 -13.708 1.00 90.25 83 THR A C 1
ATOM 677 O O . THR A 1 83 ? 17.256 11.071 -13.400 1.00 90.25 83 THR A O 1
ATOM 680 N N . LYS A 1 84 ? 15.946 12.872 -13.581 1.00 90.88 84 LYS A N 1
ATOM 681 C CA . LYS A 1 84 ? 16.934 13.734 -12.908 1.00 90.88 84 LYS A CA 1
ATOM 682 C C . LYS A 1 84 ? 16.935 13.417 -11.415 1.00 90.88 84 LYS A C 1
ATOM 684 O O . LYS A 1 84 ? 15.874 13.229 -10.828 1.00 90.88 84 LYS A O 1
ATOM 689 N N . LEU A 1 85 ? 18.105 13.462 -10.782 1.00 90.81 85 LEU A N 1
ATOM 690 C CA . LEU A 1 85 ? 18.207 13.226 -9.340 1.00 90.81 85 LEU A CA 1
ATOM 691 C C . LEU A 1 85 ? 17.340 14.205 -8.528 1.00 90.81 85 LEU A C 1
ATOM 693 O O . LEU A 1 85 ? 16.676 13.781 -7.592 1.00 90.81 85 LEU A O 1
ATOM 697 N N . SER A 1 86 ? 17.275 15.482 -8.925 1.00 90.88 86 SER A N 1
ATOM 698 C CA . SER A 1 86 ? 16.391 16.482 -8.300 1.00 90.88 86 SER A CA 1
ATOM 699 C C . SER A 1 86 ? 14.924 16.060 -8.313 1.00 90.88 86 SER A C 1
ATOM 701 O O . SER A 1 86 ? 14.230 16.200 -7.312 1.00 90.88 86 SER A O 1
ATOM 703 N N . ASP A 1 87 ? 14.475 15.510 -9.439 1.00 89.62 87 ASP A N 1
ATOM 704 C CA . ASP A 1 87 ? 13.086 15.124 -9.663 1.00 89.62 87 ASP A CA 1
ATOM 705 C C . ASP A 1 87 ? 12.742 13.886 -8.830 1.00 89.62 87 ASP A C 1
ATOM 707 O O . ASP A 1 87 ? 11.644 13.788 -8.286 1.00 89.62 87 ASP A O 1
ATOM 711 N N . MET A 1 88 ? 13.689 12.953 -8.711 1.00 90.06 88 MET A N 1
ATOM 712 C CA . MET A 1 88 ? 13.549 11.756 -7.885 1.00 90.06 88 MET A CA 1
ATOM 713 C C . MET A 1 88 ? 13.509 12.104 -6.396 1.00 90.06 88 MET A C 1
ATOM 715 O O . MET A 1 88 ? 12.601 11.672 -5.691 1.00 90.06 88 MET A O 1
ATOM 719 N N . VAL A 1 89 ? 14.443 12.944 -5.938 1.00 89.31 89 VAL A N 1
ATOM 720 C CA . VAL A 1 89 ? 14.482 13.449 -4.559 1.00 89.31 89 VAL A CA 1
ATOM 721 C C . VAL A 1 89 ? 13.173 14.162 -4.221 1.00 89.31 89 VAL A C 1
ATOM 723 O O . VAL A 1 89 ? 12.571 13.874 -3.194 1.00 89.31 89 VAL A O 1
ATOM 726 N N . GLU A 1 90 ? 12.683 15.039 -5.097 1.00 87.62 90 GLU A N 1
ATOM 727 C CA . GLU A 1 90 ? 11.396 15.714 -4.909 1.00 87.62 90 GLU A CA 1
ATOM 728 C C . GLU A 1 90 ? 10.235 14.713 -4.786 1.00 87.62 90 GLU A C 1
ATOM 730 O O . GLU A 1 90 ? 9.416 14.833 -3.874 1.00 87.62 90 GLU A O 1
ATOM 735 N N . CYS A 1 91 ? 10.172 13.700 -5.661 1.00 87.69 91 CYS A N 1
ATOM 736 C CA . CYS A 1 91 ? 9.128 12.677 -5.602 1.00 87.69 91 CYS A CA 1
ATOM 737 C C . CYS A 1 91 ? 9.130 11.953 -4.250 1.00 87.69 91 CYS A C 1
ATOM 739 O O . CYS A 1 91 ? 8.069 11.867 -3.628 1.00 87.69 91 CYS A O 1
ATOM 741 N N . ILE A 1 92 ? 10.302 11.521 -3.773 1.00 85.88 92 ILE A N 1
ATOM 742 C CA . ILE A 1 92 ? 10.453 10.801 -2.500 1.00 85.88 92 ILE A CA 1
ATOM 743 C C . ILE A 1 92 ? 10.130 11.701 -1.303 1.00 85.88 92 ILE A C 1
ATOM 745 O O . ILE A 1 92 ? 9.373 11.320 -0.415 1.00 85.88 92 ILE A O 1
ATOM 749 N N . LEU A 1 93 ? 10.652 12.927 -1.264 1.00 82.00 93 LEU A N 1
ATOM 750 C CA . LEU A 1 93 ? 10.369 13.840 -0.153 1.00 82.00 93 LEU A CA 1
ATOM 751 C C . LEU A 1 93 ? 8.886 14.232 -0.114 1.00 82.00 93 LEU A C 1
ATOM 753 O O . LEU A 1 93 ? 8.318 14.359 0.967 1.00 82.00 93 LEU A O 1
ATOM 757 N N . SER A 1 94 ? 8.237 14.360 -1.276 1.00 77.56 94 SER A N 1
ATOM 758 C CA . SER A 1 94 ? 6.805 14.668 -1.358 1.00 77.56 94 SER A CA 1
ATOM 759 C C . SER A 1 94 ? 5.896 13.512 -0.929 1.00 77.56 94 SER A C 1
ATOM 761 O O . SER A 1 94 ? 4.772 13.767 -0.504 1.00 77.56 94 SER A O 1
ATOM 763 N N . SER A 1 95 ? 6.336 12.251 -1.049 1.00 73.38 95 SER A N 1
ATOM 764 C CA . SER A 1 95 ? 5.574 11.099 -0.539 1.00 73.38 95 SER A CA 1
ATOM 765 C C . SER A 1 95 ? 5.746 10.915 0.967 1.00 73.38 95 SER A C 1
ATOM 767 O O . SER A 1 95 ? 4.876 10.338 1.608 1.00 73.38 95 SER A O 1
ATOM 769 N N . LYS A 1 96 ? 6.833 11.448 1.537 1.00 69.75 96 LYS A N 1
ATOM 770 C CA . LYS A 1 96 ? 7.085 11.510 2.983 1.00 69.75 96 LYS A CA 1
ATOM 771 C C . LYS A 1 96 ? 6.423 12.703 3.678 1.00 69.75 96 LYS A C 1
ATOM 773 O O . LYS A 1 96 ? 6.625 12.891 4.876 1.00 69.75 96 LYS A O 1
ATOM 778 N N . ASP A 1 97 ? 5.680 13.538 2.953 1.00 65.88 97 ASP A N 1
ATOM 779 C CA . ASP A 1 97 ? 4.976 14.668 3.552 1.00 65.88 97 ASP A CA 1
ATOM 780 C C . ASP A 1 97 ? 3.866 14.144 4.471 1.00 65.88 97 ASP A C 1
ATOM 782 O O . ASP A 1 97 ? 2.793 13.740 4.012 1.00 65.88 97 ASP A O 1
ATOM 786 N N . MET A 1 98 ? 4.132 14.129 5.782 1.00 58.53 98 MET A N 1
ATOM 787 C CA . MET A 1 98 ? 3.195 13.582 6.760 1.00 58.53 98 MET A CA 1
ATOM 788 C C . MET A 1 98 ? 1.901 14.397 6.887 1.00 58.53 98 MET A C 1
ATOM 790 O O . MET A 1 98 ? 0.961 13.919 7.519 1.00 58.53 98 MET A O 1
ATOM 794 N N . ARG A 1 99 ? 1.761 15.544 6.199 1.00 57.28 99 ARG A N 1
ATOM 795 C CA . ARG A 1 99 ? 0.457 16.220 6.053 1.00 57.28 99 ARG A CA 1
ATOM 796 C C . ARG A 1 99 ? -0.575 15.317 5.394 1.00 57.28 99 ARG A C 1
ATOM 798 O O . ARG A 1 99 ? -1.753 15.389 5.723 1.00 57.28 99 ARG A O 1
ATOM 805 N N . LEU A 1 100 ? -0.124 14.412 4.527 1.00 49.59 100 LEU A N 1
ATOM 806 C CA . LEU A 1 100 ? -0.961 13.373 3.928 1.00 49.59 100 LEU A CA 1
ATOM 807 C C . LEU A 1 100 ? -1.493 12.352 4.952 1.00 49.59 100 LEU A C 1
ATOM 809 O O . LEU A 1 100 ? -2.457 11.652 4.663 1.00 49.59 100 LEU A O 1
ATOM 813 N N . TYR A 1 101 ? -0.881 12.293 6.133 1.00 52.12 101 TYR A N 1
ATOM 814 C CA . TYR A 1 101 ? -1.235 11.432 7.260 1.00 52.12 101 TYR A CA 1
ATOM 815 C C . TYR A 1 101 ? -1.804 12.233 8.452 1.00 52.12 101 TYR A C 1
ATOM 817 O O . TYR A 1 101 ? -1.929 11.686 9.546 1.00 52.12 101 TYR A O 1
ATOM 825 N N . GLY A 1 102 ? -2.141 13.518 8.255 1.00 50.00 102 GLY A N 1
ATOM 826 C CA . GLY A 1 102 ? -2.706 14.401 9.288 1.00 50.00 102 GLY A CA 1
ATOM 827 C C . GLY A 1 102 ? -1.683 15.155 10.149 1.00 50.00 102 GLY A C 1
ATOM 828 O O . GLY A 1 102 ? -2.068 15.813 11.106 1.00 50.00 102 GLY A O 1
ATOM 829 N N . SER A 1 103 ? -0.393 15.092 9.814 1.00 51.06 103 SER A N 1
ATOM 830 C CA . SER A 1 103 ? 0.707 15.678 10.593 1.00 51.06 103 SER A CA 1
ATOM 831 C C . SER A 1 103 ? 1.276 16.933 9.927 1.00 51.06 103 SER A C 1
ATOM 833 O O . SER A 1 103 ? 1.698 16.903 8.773 1.00 51.06 103 SER A O 1
ATOM 835 N N . PHE A 1 104 ? 1.317 18.057 10.644 1.00 51.91 104 PHE A N 1
ATOM 836 C CA . PHE A 1 104 ? 1.680 19.360 10.067 1.00 51.91 104 PHE A CA 1
ATOM 837 C C . PHE A 1 104 ? 3.130 19.792 10.324 1.00 51.91 104 PHE A C 1
ATOM 839 O O . PHE A 1 104 ? 3.570 20.779 9.730 1.00 51.91 104 PHE A O 1
ATOM 846 N N . LEU A 1 105 ? 3.883 19.082 11.175 1.00 49.69 105 LEU A N 1
ATOM 847 C CA . LEU A 1 105 ? 5.209 19.531 11.626 1.00 49.69 105 LEU A CA 1
ATOM 848 C C . LEU A 1 105 ? 6.382 18.705 11.074 1.00 49.69 105 LEU A C 1
ATOM 850 O O . LEU A 1 105 ? 7.540 19.055 11.314 1.00 49.69 105 LEU A O 1
ATOM 854 N N . TYR A 1 106 ? 6.131 17.631 10.319 1.00 54.22 106 TYR A N 1
ATOM 855 C CA . TYR A 1 106 ? 7.211 16.798 9.788 1.00 54.22 106 TYR A CA 1
ATOM 856 C C . TYR A 1 106 ? 7.905 17.436 8.579 1.00 54.22 106 TYR A C 1
ATOM 858 O O . TYR A 1 106 ? 7.281 17.719 7.556 1.00 54.22 106 TYR A O 1
ATOM 866 N N . GLN A 1 107 ? 9.229 17.584 8.666 1.00 56.47 107 GLN A N 1
ATOM 867 C CA . GLN A 1 107 ? 10.084 17.837 7.509 1.00 56.47 107 GLN A CA 1
ATOM 868 C C . GLN A 1 107 ? 11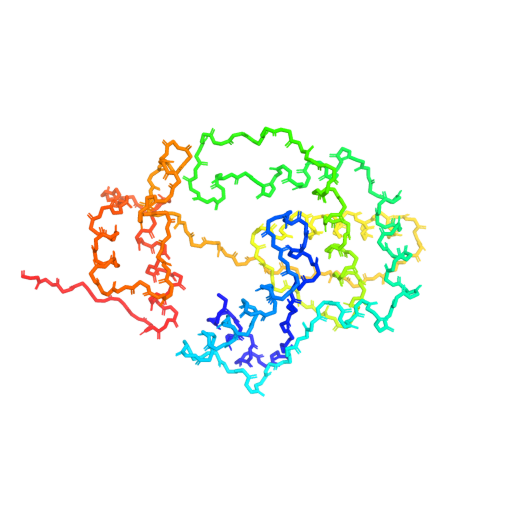.053 16.668 7.312 1.00 56.47 107 GLN A C 1
ATOM 870 O O . GLN A 1 107 ? 11.769 16.310 8.255 1.00 56.47 107 GLN A O 1
ATOM 875 N N . PRO A 1 108 ? 11.117 16.076 6.108 1.00 59.50 108 PRO A N 1
ATOM 876 C CA . PRO A 1 108 ? 12.013 14.959 5.856 1.00 59.50 108 PRO A CA 1
ATOM 877 C C . PRO A 1 108 ? 13.479 15.404 5.981 1.00 59.50 108 PRO A C 1
ATOM 879 O O . PRO A 1 108 ? 13.936 16.327 5.305 1.00 59.50 108 PRO A O 1
ATOM 882 N N . LYS A 1 109 ? 14.227 14.745 6.874 1.00 56.19 109 LYS A N 1
ATOM 883 C CA . LYS A 1 109 ? 15.656 15.002 7.100 1.00 56.19 109 LYS A CA 1
ATOM 884 C C . LYS A 1 109 ? 16.494 14.149 6.155 1.00 56.19 109 LYS A C 1
ATOM 886 O O . LYS A 1 109 ? 16.792 13.002 6.464 1.00 56.19 109 LYS A O 1
ATOM 891 N N . GLY A 1 110 ? 16.904 14.741 5.037 1.00 66.75 110 GLY A N 1
ATOM 892 C CA . GLY A 1 110 ? 17.794 14.091 4.076 1.00 66.75 110 GLY A CA 1
ATOM 893 C C . GLY A 1 110 ? 17.178 12.860 3.404 1.00 66.75 110 GLY A C 1
ATOM 894 O O . GLY A 1 110 ? 16.017 12.512 3.617 1.00 66.75 110 GLY A O 1
ATOM 895 N N . LEU A 1 111 ? 17.969 12.235 2.541 1.00 79.88 111 LEU A N 1
ATOM 896 C CA . LEU A 1 111 ? 17.586 11.060 1.772 1.00 79.88 111 LEU A CA 1
ATOM 897 C C . LEU A 1 111 ? 18.770 10.097 1.766 1.00 79.88 111 LEU A C 1
ATOM 899 O O . LEU A 1 111 ? 19.896 10.532 1.499 1.00 79.88 111 LEU A O 1
ATOM 903 N N . PHE A 1 112 ? 18.533 8.821 2.056 1.00 82.94 112 PHE A N 1
ATOM 904 C CA . PHE A 1 112 ? 19.566 7.806 1.884 1.00 82.94 112 PHE A CA 1
ATOM 905 C C . PHE A 1 112 ? 19.611 7.302 0.436 1.00 82.94 112 PHE A C 1
ATOM 907 O O . PHE A 1 112 ? 18.668 7.453 -0.340 1.00 82.94 112 PHE A O 1
ATOM 914 N N . SER A 1 113 ? 20.753 6.738 0.038 1.00 85.56 113 SER A N 1
ATOM 915 C CA . SER A 1 113 ? 20.961 6.319 -1.356 1.00 85.56 113 SER A CA 1
ATOM 916 C C . SER A 1 113 ? 20.058 5.146 -1.738 1.00 85.56 113 SER A C 1
ATOM 918 O O . SER A 1 113 ? 19.580 5.086 -2.866 1.00 85.56 113 SER A O 1
ATOM 920 N N . ASP A 1 114 ? 19.805 4.229 -0.807 1.00 84.38 114 ASP A N 1
ATOM 921 C CA . ASP A 1 114 ? 18.906 3.088 -0.982 1.00 84.38 114 ASP A CA 1
ATOM 922 C C . ASP A 1 114 ? 17.481 3.522 -1.330 1.00 84.38 114 ASP A C 1
ATOM 924 O O . ASP A 1 114 ? 16.851 2.864 -2.143 1.00 84.38 114 ASP A O 1
ATOM 928 N N . GLU A 1 115 ? 17.006 4.668 -0.842 1.00 86.00 115 GLU A N 1
ATOM 929 C CA . GLU A 1 115 ? 15.661 5.173 -1.156 1.00 86.00 115 GLU A CA 1
ATOM 930 C C . GLU A 1 115 ? 15.521 5.606 -2.626 1.00 86.00 115 GLU A C 1
ATOM 932 O O . GLU A 1 115 ? 14.464 5.457 -3.244 1.00 86.00 115 GLU A O 1
ATOM 937 N N . VAL A 1 116 ? 16.607 6.120 -3.211 1.00 89.56 116 VAL A N 1
ATOM 938 C CA . VAL A 1 116 ? 16.700 6.438 -4.646 1.00 89.56 116 VAL A CA 1
ATOM 939 C C . VAL A 1 116 ? 16.654 5.144 -5.460 1.00 89.56 116 VAL A C 1
ATOM 941 O O . VAL A 1 116 ? 15.900 5.050 -6.432 1.00 89.56 116 VAL A O 1
ATOM 944 N N . PHE A 1 117 ? 17.430 4.137 -5.050 1.00 88.75 117 PHE A N 1
ATOM 945 C CA . PHE A 1 117 ? 17.458 2.830 -5.709 1.00 88.75 117 PHE A CA 1
ATOM 946 C C . PHE A 1 117 ? 16.120 2.095 -5.591 1.00 88.75 117 PHE A C 1
ATOM 948 O O . PHE A 1 117 ? 15.622 1.592 -6.591 1.00 88.75 117 PHE A O 1
ATOM 955 N N . ASP A 1 118 ? 15.499 2.092 -4.415 1.00 86.94 118 ASP A N 1
ATOM 956 C CA . ASP A 1 118 ? 14.199 1.468 -4.174 1.00 86.94 118 ASP A CA 1
ATOM 957 C C . ASP A 1 118 ? 13.098 2.108 -5.027 1.00 86.94 118 ASP A C 1
ATOM 959 O O . ASP A 1 118 ? 12.279 1.420 -5.637 1.00 86.94 118 ASP A O 1
ATOM 963 N N . THR A 1 119 ? 13.132 3.436 -5.170 1.00 89.69 119 THR A N 1
ATOM 964 C CA . THR A 1 119 ? 12.205 4.152 -6.055 1.00 89.69 119 THR A CA 1
ATOM 965 C C . THR A 1 119 ? 12.391 3.742 -7.517 1.00 89.69 119 THR A C 1
ATOM 967 O O . THR A 1 119 ? 11.399 3.582 -8.236 1.00 89.69 119 THR A O 1
ATOM 970 N N . CYS A 1 120 ? 13.632 3.540 -7.976 1.00 91.75 120 CYS A N 1
ATOM 971 C CA . CYS A 1 120 ? 13.899 3.015 -9.320 1.00 91.75 120 CYS A CA 1
ATOM 972 C C . CYS A 1 120 ? 13.342 1.596 -9.474 1.00 91.75 120 CYS A C 1
ATOM 974 O O . CYS A 1 120 ? 12.589 1.345 -10.417 1.00 91.75 120 CYS A O 1
ATOM 976 N N . LEU A 1 121 ? 13.608 0.730 -8.494 1.00 89.56 121 LEU A N 1
ATOM 977 C CA . LEU A 1 121 ? 13.211 -0.675 -8.490 1.00 89.56 121 LEU A CA 1
ATOM 978 C C . LEU A 1 121 ? 11.681 -0.804 -8.566 1.00 89.56 121 LEU A C 1
ATOM 980 O O . LEU A 1 121 ? 11.130 -1.526 -9.403 1.00 89.56 121 LEU A O 1
ATOM 984 N N . HIS A 1 122 ? 10.966 -0.044 -7.734 1.00 88.31 122 HIS A N 1
ATOM 985 C CA . HIS A 1 122 ? 9.506 0.008 -7.741 1.00 88.31 122 HIS A CA 1
ATOM 986 C C . HIS A 1 122 ? 8.957 0.578 -9.055 1.00 88.31 122 HIS A C 1
ATOM 988 O O . HIS A 1 122 ? 8.002 0.038 -9.615 1.00 88.31 122 HIS A O 1
ATOM 994 N N . SER A 1 123 ? 9.573 1.637 -9.587 1.00 90.38 123 SER A N 1
ATOM 995 C CA . SER A 1 123 ? 9.168 2.220 -10.871 1.00 90.38 123 SER A CA 1
ATOM 996 C C . SER A 1 123 ? 9.356 1.228 -12.019 1.00 90.38 123 SER A C 1
ATOM 998 O O . SER A 1 123 ? 8.481 1.091 -12.870 1.00 90.38 123 SER A O 1
ATOM 1000 N N . ALA A 1 124 ? 10.466 0.489 -12.031 1.00 90.81 124 ALA A N 1
ATOM 1001 C CA . ALA A 1 124 ? 10.731 -0.561 -13.003 1.00 90.81 124 ALA A CA 1
ATOM 1002 C C . ALA A 1 124 ? 9.730 -1.712 -12.878 1.00 90.81 124 ALA A C 1
ATOM 1004 O O . ALA A 1 124 ? 9.275 -2.218 -13.898 1.00 90.81 124 ALA A O 1
ATOM 1005 N N . ALA A 1 125 ? 9.327 -2.085 -11.660 1.00 87.81 125 ALA A N 1
ATOM 1006 C CA . ALA A 1 125 ? 8.280 -3.083 -11.449 1.00 87.81 125 ALA A CA 1
ATOM 1007 C C . ALA A 1 125 ? 6.958 -2.648 -12.078 1.00 87.81 125 ALA A C 1
ATOM 1009 O O . ALA A 1 125 ? 6.399 -3.413 -12.863 1.00 87.81 125 ALA A O 1
ATOM 1010 N N . ILE A 1 126 ? 6.540 -1.400 -11.847 1.00 87.12 126 ILE A N 1
ATOM 1011 C CA . ILE A 1 126 ? 5.343 -0.825 -12.473 1.00 87.12 126 ILE A CA 1
ATOM 1012 C C . ILE A 1 126 ? 5.461 -0.839 -14.002 1.00 87.12 126 ILE A C 1
ATOM 1014 O O . ILE A 1 126 ? 4.577 -1.319 -14.707 1.00 87.12 126 ILE A O 1
ATOM 1018 N N . LEU A 1 127 ? 6.582 -0.342 -14.529 1.00 87.06 127 LEU A N 1
ATOM 1019 C CA . LEU A 1 127 ? 6.817 -0.212 -15.969 1.00 87.06 127 LEU A CA 1
ATOM 1020 C C . LEU A 1 127 ? 6.997 -1.555 -16.681 1.00 87.06 127 LEU A C 1
ATOM 1022 O O . LEU A 1 127 ? 6.733 -1.638 -17.879 1.00 87.06 127 LEU A O 1
ATOM 1026 N N . SER A 1 128 ? 7.476 -2.579 -15.971 1.00 86.62 128 SER A N 1
ATOM 1027 C CA . SER A 1 128 ? 7.712 -3.908 -16.531 1.00 86.62 128 SER A CA 1
ATOM 1028 C C . SER A 1 128 ? 6.420 -4.662 -16.825 1.00 86.62 128 SER A C 1
ATOM 1030 O O . SER A 1 128 ? 6.484 -5.607 -17.606 1.00 86.62 128 SER A O 1
ATOM 1032 N N . ARG A 1 129 ? 5.287 -4.237 -16.241 1.00 81.12 129 ARG A N 1
ATOM 1033 C CA . ARG A 1 129 ? 3.964 -4.844 -16.433 1.00 81.12 129 ARG A CA 1
ATOM 1034 C C . ARG A 1 129 ? 3.082 -3.959 -17.287 1.00 81.12 129 ARG A C 1
ATOM 1036 O O . ARG A 1 129 ? 2.228 -3.219 -16.801 1.00 81.12 129 ARG A O 1
ATOM 1043 N N . ASP A 1 130 ? 3.317 -4.031 -18.585 1.00 74.50 130 ASP A N 1
ATOM 1044 C CA . ASP A 1 130 ? 2.498 -3.363 -19.586 1.00 74.50 130 ASP A CA 1
ATOM 1045 C C . ASP A 1 130 ? 1.097 -3.986 -19.727 1.00 74.50 130 ASP A C 1
ATOM 1047 O O . ASP A 1 130 ? 0.218 -3.369 -20.328 1.00 74.50 130 ASP A O 1
ATOM 1051 N N . GLU A 1 131 ? 0.860 -5.160 -19.131 1.00 79.88 131 GLU A N 1
ATOM 1052 C CA . GLU A 1 131 ? -0.454 -5.800 -19.063 1.00 79.88 131 GLU A CA 1
ATOM 1053 C C . GLU A 1 131 ? -1.398 -5.214 -18.001 1.00 79.88 131 GLU A C 1
ATOM 1055 O O . GLU A 1 131 ? -2.596 -5.487 -18.046 1.00 79.88 131 GLU A O 1
ATOM 1060 N N . ALA A 1 132 ? -0.888 -4.447 -17.032 1.00 84.62 132 ALA A N 1
ATOM 1061 C CA . ALA A 1 132 ? -1.709 -3.881 -15.967 1.00 84.62 132 ALA A CA 1
ATOM 1062 C C . ALA A 1 132 ? -2.370 -2.570 -16.419 1.00 84.62 132 ALA A C 1
ATOM 1064 O O . ALA A 1 132 ? -1.692 -1.573 -16.667 1.00 84.62 132 ALA A O 1
ATOM 1065 N N . ASP A 1 133 ? -3.703 -2.550 -16.469 1.00 83.62 133 ASP A N 1
ATOM 1066 C CA . ASP A 1 133 ? -4.463 -1.341 -16.814 1.00 83.62 133 ASP A CA 1
ATOM 1067 C C . ASP A 1 133 ? -4.538 -0.338 -15.646 1.00 83.62 133 ASP A C 1
ATOM 1069 O O . ASP A 1 133 ? -4.556 0.877 -15.856 1.00 83.62 133 ASP A O 1
ATOM 1073 N N . VAL A 1 134 ? -4.581 -0.843 -14.406 1.00 86.06 134 VAL A N 1
ATOM 1074 C CA . VAL A 1 134 ? -4.732 -0.049 -13.179 1.00 86.06 134 VAL A CA 1
ATOM 1075 C C . VAL A 1 134 ? -3.759 -0.540 -12.115 1.00 86.06 134 VAL A C 1
ATOM 1077 O O . VAL A 1 134 ? -3.697 -1.730 -11.814 1.00 86.06 134 VAL A O 1
ATOM 1080 N N . TRP A 1 135 ? -3.052 0.399 -11.494 1.00 86.38 135 TRP A N 1
ATOM 1081 C CA . TRP A 1 135 ? -2.214 0.159 -10.328 1.00 86.38 135 TRP A CA 1
ATOM 1082 C C . TRP A 1 135 ? -2.897 0.715 -9.080 1.00 86.38 135 TRP A C 1
ATOM 1084 O O . TRP A 1 135 ? -2.973 1.926 -8.883 1.00 86.38 135 TRP A O 1
ATOM 1094 N N . LEU A 1 136 ? -3.410 -0.170 -8.224 1.00 86.62 136 LEU A N 1
ATOM 1095 C CA . LEU A 1 136 ? -3.878 0.211 -6.893 1.00 86.62 136 LEU A CA 1
ATOM 1096 C C . LEU A 1 136 ? -2.663 0.282 -5.963 1.00 86.62 136 LEU A C 1
ATOM 1098 O O . LEU A 1 136 ? -2.109 -0.750 -5.591 1.00 86.62 136 LEU A O 1
ATOM 1102 N N . LEU A 1 137 ? -2.244 1.497 -5.624 1.00 79.81 137 LEU A N 1
ATOM 1103 C CA . LEU A 1 137 ? -1.034 1.763 -4.850 1.00 79.81 137 LEU A CA 1
ATOM 1104 C C . LEU A 1 137 ? -1.387 2.415 -3.518 1.00 79.81 137 LEU A C 1
ATOM 1106 O O . LEU A 1 137 ? -2.357 3.170 -3.413 1.00 79.81 137 LEU A O 1
ATOM 1110 N N . ASP A 1 138 ? -0.564 2.164 -2.508 1.00 72.25 138 ASP A N 1
ATOM 1111 C CA . ASP A 1 138 ? -0.642 2.925 -1.267 1.00 72.25 138 ASP A CA 1
ATOM 1112 C C . ASP A 1 138 ? 0.008 4.312 -1.424 1.00 72.25 138 ASP A C 1
ATOM 1114 O O . ASP A 1 138 ? 0.821 4.550 -2.325 1.00 72.25 138 ASP A O 1
ATOM 1118 N N . ILE A 1 139 ? -0.308 5.246 -0.525 1.00 64.69 139 ILE A N 1
ATOM 1119 C CA . ILE A 1 139 ? 0.300 6.579 -0.537 1.00 64.69 139 ILE A CA 1
ATOM 1120 C C . ILE A 1 139 ? 1.824 6.525 -0.348 1.00 64.69 139 ILE A C 1
ATOM 1122 O O . ILE A 1 139 ? 2.534 7.354 -0.924 1.00 64.69 139 ILE A O 1
ATOM 1126 N N . GLY A 1 140 ? 2.340 5.516 0.369 1.00 63.22 140 GLY A N 1
ATOM 1127 C CA . GLY A 1 140 ? 3.778 5.286 0.514 1.00 63.22 140 GLY A CA 1
ATOM 1128 C C . GLY A 1 140 ? 4.474 4.978 -0.817 1.00 63.22 140 GLY A C 1
ATOM 1129 O O . GLY A 1 140 ? 5.649 5.283 -0.991 1.00 63.22 140 GLY A O 1
ATOM 1130 N N . GLN A 1 141 ? 3.734 4.464 -1.804 1.00 72.38 141 GLN A N 1
ATOM 1131 C CA . GLN A 1 141 ? 4.238 4.116 -3.139 1.00 72.38 141 GLN A CA 1
ATOM 1132 C C . GLN A 1 141 ? 4.057 5.252 -4.163 1.00 72.38 141 GLN A C 1
ATOM 1134 O O . GLN A 1 141 ? 4.407 5.116 -5.339 1.00 72.38 141 GLN A O 1
ATOM 1139 N N . ARG A 1 142 ? 3.542 6.412 -3.730 1.00 76.31 142 ARG A N 1
ATOM 1140 C CA . ARG A 1 142 ? 3.269 7.573 -4.592 1.00 76.31 142 ARG A CA 1
ATOM 1141 C C . ARG A 1 142 ? 4.522 8.135 -5.265 1.00 76.31 142 ARG A C 1
ATOM 1143 O O . ARG A 1 142 ? 4.414 8.659 -6.373 1.00 76.31 142 ARG A O 1
ATOM 1150 N N . ALA A 1 143 ? 5.689 8.047 -4.621 1.00 84.69 143 ALA A N 1
ATOM 1151 C CA . ALA A 1 143 ? 6.949 8.514 -5.206 1.00 84.69 143 ALA A CA 1
ATOM 1152 C C . ALA A 1 143 ? 7.263 7.771 -6.504 1.00 84.69 143 ALA A C 1
ATOM 1154 O O . ALA A 1 143 ? 7.470 8.402 -7.539 1.00 84.69 143 ALA A O 1
ATOM 1155 N N . SER A 1 144 ? 7.214 6.442 -6.458 1.00 86.88 144 SER A N 1
ATOM 1156 C CA . SER A 1 144 ? 7.472 5.577 -7.606 1.00 86.88 144 SER A CA 1
ATOM 1157 C C . SER A 1 144 ? 6.474 5.838 -8.728 1.00 86.88 144 SER A C 1
ATOM 1159 O O . SER A 1 144 ? 6.876 5.993 -9.876 1.00 86.88 144 SER A O 1
ATOM 1161 N N . ASN A 1 145 ? 5.186 6.015 -8.413 1.00 86.56 145 ASN A N 1
ATOM 1162 C CA . ASN A 1 145 ? 4.204 6.359 -9.441 1.00 86.56 145 ASN A CA 1
ATOM 1163 C C . ASN A 1 145 ? 4.492 7.712 -10.124 1.00 86.56 145 ASN A C 1
ATOM 1165 O O . ASN A 1 145 ? 4.467 7.804 -11.348 1.00 86.56 145 ASN A O 1
ATOM 1169 N N . LYS A 1 146 ? 4.844 8.755 -9.359 1.00 87.38 146 LYS A N 1
ATOM 1170 C CA . LYS A 1 146 ? 5.231 10.055 -9.942 1.00 87.38 146 LYS A CA 1
ATOM 1171 C C . LYS A 1 146 ? 6.473 9.942 -10.831 1.00 87.38 146 LYS A C 1
ATOM 1173 O O . LYS A 1 146 ? 6.561 10.607 -11.862 1.00 87.38 146 LYS A O 1
ATOM 1178 N N . VAL A 1 147 ? 7.442 9.109 -10.444 1.00 90.81 147 VAL A N 1
ATOM 1179 C CA . VAL A 1 147 ? 8.627 8.829 -11.269 1.00 90.81 147 VAL A CA 1
ATOM 1180 C C . VAL A 1 147 ? 8.228 8.118 -12.563 1.00 90.81 147 VAL A C 1
ATOM 1182 O O . VAL A 1 147 ? 8.717 8.497 -13.626 1.00 90.81 147 VAL A O 1
ATOM 1185 N N . VAL A 1 148 ? 7.305 7.156 -12.506 1.00 89.62 148 VAL A N 1
ATOM 1186 C CA . VAL A 1 148 ? 6.747 6.475 -13.685 1.00 89.62 148 VAL A CA 1
ATOM 1187 C C . VAL A 1 148 ? 6.054 7.456 -14.630 1.00 89.62 148 VAL A C 1
ATOM 1189 O O . VAL A 1 148 ? 6.325 7.427 -15.831 1.00 89.62 148 VAL A O 1
ATOM 1192 N N . GLU A 1 149 ? 5.216 8.355 -14.112 1.00 86.50 149 GLU A N 1
ATOM 1193 C CA . GLU A 1 149 ? 4.551 9.404 -14.898 1.00 86.50 149 GLU A CA 1
ATOM 1194 C C . GLU A 1 149 ? 5.582 10.287 -15.619 1.00 86.50 149 GLU A C 1
ATOM 1196 O O . GLU A 1 149 ? 5.580 10.371 -16.850 1.00 86.50 149 GLU A O 1
ATOM 1201 N N . ARG A 1 150 ? 6.546 10.845 -14.872 1.00 87.38 150 ARG A N 1
ATOM 1202 C CA . ARG A 1 150 ? 7.630 11.683 -15.422 1.00 87.38 150 ARG A CA 1
ATOM 1203 C C . ARG A 1 150 ? 8.477 10.934 -16.455 1.00 87.38 150 ARG A C 1
ATOM 1205 O O . ARG A 1 150 ? 8.865 11.498 -17.480 1.00 87.38 150 ARG A O 1
ATOM 1212 N N . TYR A 1 151 ? 8.772 9.660 -16.202 1.00 87.88 151 TYR A N 1
ATOM 1213 C CA . TYR A 1 151 ? 9.501 8.802 -17.133 1.00 87.88 151 TYR A CA 1
ATOM 1214 C C . TYR A 1 151 ? 8.742 8.657 -18.458 1.00 87.88 151 TYR A C 1
ATOM 1216 O O . TYR A 1 151 ? 9.317 8.880 -19.525 1.00 87.88 151 TYR A O 1
ATOM 1224 N N . ARG A 1 152 ? 7.444 8.335 -18.402 1.00 85.50 152 ARG A N 1
ATOM 1225 C CA . ARG A 1 152 ? 6.601 8.148 -19.592 1.00 85.50 152 ARG A CA 1
ATOM 1226 C C . ARG A 1 152 ? 6.436 9.438 -20.391 1.00 85.50 152 ARG A C 1
ATOM 1228 O O . ARG A 1 152 ? 6.546 9.393 -21.615 1.00 85.50 152 ARG A O 1
ATOM 1235 N N . GLU A 1 153 ? 6.252 10.579 -19.728 1.00 84.31 153 GLU A N 1
ATOM 1236 C CA . GLU A 1 153 ? 6.218 11.896 -20.382 1.00 84.31 153 GLU A CA 1
ATOM 1237 C C . GLU A 1 153 ? 7.503 12.170 -21.169 1.00 84.31 153 GLU A C 1
ATOM 1239 O O . GLU A 1 153 ? 7.468 12.631 -22.314 1.00 84.31 153 GLU A O 1
ATOM 1244 N N . ARG A 1 154 ? 8.656 11.838 -20.580 1.00 83.69 154 ARG A N 1
ATOM 1245 C CA . ARG A 1 154 ? 9.959 12.056 -21.208 1.00 83.69 154 ARG A CA 1
ATOM 1246 C C . ARG A 1 154 ? 10.204 11.131 -22.399 1.00 83.69 154 ARG A C 1
ATOM 1248 O O . ARG A 1 154 ? 10.723 11.589 -23.417 1.00 83.69 154 ARG A O 1
ATOM 1255 N N . GLU A 1 155 ? 9.825 9.861 -22.301 1.00 83.06 155 GLU A N 1
ATOM 1256 C CA . GLU A 1 155 ? 9.927 8.910 -23.418 1.00 83.06 155 GLU A CA 1
ATOM 1257 C C . GLU A 1 155 ? 8.982 9.298 -24.571 1.00 83.06 155 GLU A C 1
ATOM 1259 O O . GLU A 1 155 ? 9.387 9.274 -25.738 1.00 83.06 155 GLU A O 1
ATOM 1264 N N . ALA A 1 156 ? 7.767 9.765 -24.257 1.00 80.12 156 ALA A N 1
ATOM 1265 C CA . ALA A 1 156 ? 6.822 10.279 -25.248 1.00 80.12 156 ALA A CA 1
ATOM 1266 C C . ALA A 1 156 ? 7.358 11.533 -25.962 1.00 80.12 156 ALA A C 1
ATOM 1268 O O . ALA A 1 156 ? 7.270 11.638 -27.188 1.00 80.12 156 ALA A O 1
ATOM 1269 N N . ALA A 1 157 ? 7.974 12.462 -25.221 1.00 82.00 157 ALA A N 1
ATOM 1270 C CA . ALA A 1 157 ? 8.598 13.661 -25.784 1.00 82.00 157 ALA A CA 1
ATOM 1271 C C . ALA A 1 157 ? 9.771 13.335 -26.726 1.00 82.00 157 ALA A C 1
ATOM 1273 O O . ALA A 1 157 ? 9.979 14.031 -27.722 1.00 82.00 157 ALA A O 1
ATOM 1274 N N . MET A 1 158 ? 10.508 12.254 -26.455 1.00 77.94 158 MET A N 1
ATOM 1275 C CA . MET A 1 158 ? 11.588 11.776 -27.327 1.00 77.94 158 MET A CA 1
ATOM 1276 C C . MET A 1 158 ? 11.089 10.964 -28.531 1.00 77.94 158 MET A C 1
ATOM 1278 O O . MET A 1 158 ? 11.898 10.567 -29.364 1.00 77.94 158 MET A O 1
ATOM 1282 N N . ARG A 1 159 ? 9.766 10.772 -28.677 1.00 69.94 159 ARG A N 1
ATOM 1283 C CA . ARG A 1 159 ? 9.123 9.950 -29.722 1.00 69.94 159 ARG A CA 1
ATOM 1284 C C . ARG A 1 159 ? 9.633 8.506 -29.766 1.00 69.94 159 ARG A C 1
ATOM 1286 O O . ARG A 1 159 ? 9.470 7.834 -30.782 1.00 69.94 159 ARG A O 1
ATOM 1293 N N . GLU A 1 160 ? 10.238 8.042 -28.677 1.00 63.31 160 GLU A N 1
ATOM 1294 C CA . GLU A 1 160 ? 10.760 6.682 -28.561 1.00 63.31 160 GLU A CA 1
ATOM 1295 C C . GLU A 1 160 ? 9.640 5.699 -28.205 1.00 63.31 160 GLU A C 1
ATOM 1297 O O . GLU A 1 160 ? 9.769 4.515 -28.501 1.00 63.31 160 GLU A O 1
ATOM 1302 N N . ASP A 1 161 ? 8.520 6.174 -27.638 1.00 57.91 161 ASP A N 1
ATOM 1303 C CA . ASP A 1 161 ? 7.428 5.286 -27.259 1.00 57.91 161 ASP A CA 1
ATOM 1304 C C . ASP A 1 161 ? 6.070 5.978 -27.035 1.00 57.91 161 ASP A C 1
ATOM 1306 O O . ASP A 1 161 ? 6.000 7.090 -26.511 1.00 57.91 161 ASP A O 1
ATOM 1310 N N . ARG A 1 162 ? 4.971 5.298 -27.387 1.00 56.25 162 ARG A N 1
ATOM 1311 C CA . ARG A 1 162 ? 3.590 5.685 -27.037 1.00 56.25 162 ARG A CA 1
ATOM 1312 C C . ARG A 1 162 ? 2.976 4.582 -26.183 1.00 56.25 162 ARG A C 1
ATOM 1314 O O . ARG A 1 162 ? 2.166 3.789 -26.654 1.00 56.25 162 ARG A O 1
ATOM 1321 N N . HIS A 1 163 ? 3.377 4.538 -24.920 1.00 62.91 163 HIS A N 1
ATOM 1322 C CA . HIS A 1 163 ? 2.749 3.651 -23.948 1.00 62.91 163 HIS A CA 1
ATOM 1323 C C . HIS A 1 163 ? 1.412 4.198 -23.448 1.00 62.91 163 HIS A C 1
ATOM 1325 O O . HIS A 1 163 ? 1.162 5.405 -23.463 1.00 62.91 163 HIS A O 1
ATOM 1331 N N . ARG A 1 164 ? 0.560 3.278 -22.987 1.00 58.62 164 ARG A N 1
ATOM 1332 C CA . ARG A 1 164 ? -0.703 3.598 -22.318 1.00 58.62 164 ARG A CA 1
ATOM 1333 C C . ARG A 1 164 ? -0.420 4.317 -20.988 1.00 58.62 164 ARG A C 1
ATOM 1335 O O . ARG A 1 164 ? 0.576 3.991 -20.338 1.00 58.62 164 ARG A O 1
ATOM 1342 N N . PRO A 1 165 ? -1.255 5.290 -20.583 1.00 56.88 165 PRO A N 1
ATOM 1343 C CA . PRO A 1 165 ? -1.123 5.920 -19.276 1.00 56.88 165 PRO A CA 1
ATOM 1344 C C . PRO A 1 165 ? -1.347 4.880 -18.175 1.00 56.88 165 PRO A C 1
ATOM 1346 O O . PRO A 1 165 ? -2.295 4.101 -18.238 1.00 56.88 165 PRO A O 1
ATOM 1349 N N . VAL A 1 166 ? -0.473 4.881 -17.171 1.00 62.44 166 VAL A N 1
ATOM 1350 C CA . VAL A 1 166 ? -0.651 4.083 -15.955 1.00 62.44 166 VAL A CA 1
ATOM 1351 C C . VAL A 1 166 ? -1.707 4.779 -15.102 1.00 62.44 166 VAL A C 1
ATOM 1353 O O . VAL A 1 166 ? -1.486 5.900 -14.650 1.00 62.44 166 VAL A O 1
ATOM 1356 N N . VAL A 1 167 ? -2.865 4.148 -14.898 1.00 62.34 167 VAL A N 1
ATOM 1357 C CA . VAL A 1 167 ? -3.871 4.674 -13.967 1.00 62.34 167 VAL A CA 1
ATOM 1358 C C . VAL A 1 167 ? -3.503 4.208 -12.567 1.00 62.34 167 VAL A C 1
ATOM 1360 O O . VAL A 1 167 ? -3.753 3.061 -12.202 1.00 62.34 167 VAL A O 1
ATOM 1363 N N . ALA A 1 168 ? -2.898 5.094 -11.782 1.00 66.62 168 ALA A N 1
ATOM 1364 C CA . ALA A 1 168 ? -2.649 4.834 -10.375 1.00 66.62 168 ALA A CA 1
ATOM 1365 C C . ALA A 1 168 ? -3.827 5.309 -9.523 1.00 66.62 168 ALA A C 1
ATOM 1367 O O . ALA A 1 168 ? -4.136 6.501 -9.462 1.00 66.62 168 ALA A O 1
ATOM 1368 N N . LEU A 1 169 ? -4.473 4.372 -8.835 1.00 65.31 169 LEU A N 1
ATOM 1369 C CA . LEU A 1 169 ? -5.436 4.681 -7.790 1.00 65.31 169 LEU A CA 1
ATOM 1370 C C . LEU A 1 169 ? -4.698 4.644 -6.457 1.00 65.31 169 LEU A C 1
ATOM 1372 O O . LEU A 1 169 ? -4.353 3.574 -5.962 1.00 65.31 169 LEU A O 1
ATOM 1376 N N . SER A 1 170 ? -4.450 5.816 -5.877 1.00 60.56 170 SER A N 1
ATOM 1377 C CA . SER A 1 170 ? -3.974 5.906 -4.499 1.00 60.56 170 SER A CA 1
ATOM 1378 C C . SER A 1 170 ? -5.169 5.863 -3.561 1.00 60.56 170 SER A C 1
ATOM 1380 O O . SER A 1 170 ? -5.981 6.792 -3.559 1.00 60.56 170 SER A O 1
ATOM 1382 N N . HIS A 1 171 ? -5.298 4.804 -2.764 1.00 65.44 171 HIS A N 1
ATOM 1383 C CA . HIS A 1 171 ? -6.249 4.849 -1.658 1.00 65.44 171 HIS A CA 1
ATOM 1384 C C . HIS A 1 171 ? -5.672 5.696 -0.518 1.00 65.44 171 HIS A C 1
ATOM 1386 O O . HIS A 1 171 ? -4.458 5.750 -0.324 1.00 65.44 171 HIS A O 1
ATOM 1392 N N . GLY A 1 172 ? -6.541 6.378 0.232 1.00 63.84 172 GLY A N 1
ATOM 1393 C CA . GLY A 1 172 ? -6.116 7.091 1.436 1.00 63.84 172 GLY A CA 1
ATOM 1394 C C . GLY A 1 172 ? -5.485 6.120 2.433 1.00 63.84 172 GLY A C 1
ATOM 1395 O O . GLY A 1 172 ? -5.899 4.959 2.510 1.00 63.84 172 GLY A O 1
ATOM 1396 N N . VAL A 1 173 ? -4.481 6.582 3.173 1.00 69.81 173 VAL A N 1
ATOM 1397 C CA . VAL A 1 173 ? -4.036 5.873 4.374 1.00 69.81 173 VAL A CA 1
ATOM 1398 C C . VAL A 1 173 ? -4.954 6.268 5.516 1.00 69.81 173 VAL A C 1
ATOM 1400 O O . VAL A 1 173 ? -5.401 7.413 5.599 1.00 69.81 173 VAL A O 1
ATOM 1403 N N . LEU A 1 174 ? -5.270 5.304 6.376 1.00 79.31 174 LEU A N 1
ATOM 1404 C CA . LEU A 1 174 ? -5.944 5.601 7.627 1.00 79.31 174 LEU A CA 1
ATOM 1405 C C . LEU A 1 174 ? -5.039 6.510 8.467 1.00 79.31 174 LEU A C 1
ATOM 1407 O O . LEU A 1 174 ? -3.875 6.165 8.681 1.00 79.31 174 LEU A O 1
ATOM 1411 N N . PRO A 1 175 ? -5.537 7.665 8.927 1.00 81.25 175 PRO A N 1
ATOM 1412 C CA . PRO A 1 175 ? -4.730 8.582 9.715 1.00 81.25 175 PRO A CA 1
ATOM 1413 C C . PRO A 1 175 ? -4.348 7.956 11.061 1.00 81.25 175 PRO A C 1
ATOM 1415 O O . PRO A 1 175 ? -5.016 7.046 11.563 1.00 81.25 175 PRO A O 1
ATOM 1418 N N . SER A 1 176 ? -3.284 8.482 11.666 1.00 85.19 176 SER A N 1
ATOM 1419 C CA . SER A 1 176 ? -2.981 8.199 13.070 1.00 85.19 176 SER A CA 1
ATOM 1420 C C . SER A 1 176 ? -4.137 8.668 13.957 1.00 85.19 176 SER A C 1
ATOM 1422 O O . SER A 1 176 ? -4.803 9.653 13.639 1.00 85.19 176 SER A O 1
ATOM 1424 N N . LEU A 1 177 ? -4.370 8.002 15.091 1.00 88.75 177 LEU A N 1
ATOM 1425 C CA . LEU A 1 177 ? -5.347 8.480 16.076 1.00 88.75 177 LEU A CA 1
ATOM 1426 C C . LEU A 1 177 ? -4.799 9.658 16.902 1.00 88.75 177 LEU A C 1
ATOM 1428 O O . LEU A 1 177 ? -5.509 10.194 17.751 1.00 88.75 177 LEU A O 1
ATOM 1432 N N . LEU A 1 178 ? -3.540 10.048 16.693 1.00 84.88 178 LEU A N 1
ATOM 1433 C CA . LEU A 1 178 ? -2.881 11.185 17.333 1.00 84.88 178 LEU A CA 1
ATOM 1434 C C . LEU A 1 178 ? -3.135 12.485 16.561 1.00 84.88 178 LEU A C 1
ATOM 1436 O O . LEU A 1 178 ? -3.195 12.479 15.337 1.00 84.88 178 LEU A O 1
ATOM 1440 N N . GLU A 1 179 ? -3.203 13.611 17.275 1.00 83.19 179 GLU A N 1
ATOM 1441 C CA . GLU A 1 179 ? -3.233 14.947 16.655 1.00 83.19 179 GLU A CA 1
ATOM 1442 C C . GLU A 1 179 ? -1.874 15.308 16.030 1.00 83.19 179 GLU A C 1
ATOM 1444 O O . GLU A 1 179 ? -1.811 15.860 14.937 1.00 83.19 179 GLU A O 1
ATOM 1449 N N . TYR A 1 180 ? -0.784 14.949 16.718 1.00 80.62 180 TYR A N 1
ATOM 1450 C CA . TYR A 1 180 ? 0.595 15.236 16.312 1.00 80.62 180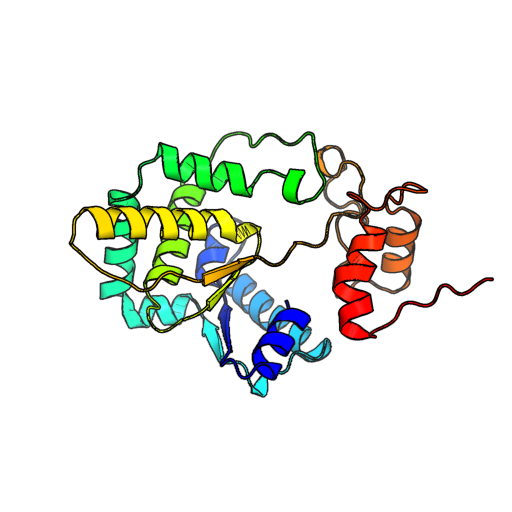 TYR A CA 1
ATOM 1451 C C . TYR A 1 180 ? 1.470 13.979 16.474 1.00 80.62 180 TYR A C 1
ATOM 1453 O O . TYR A 1 180 ? 2.226 13.872 17.444 1.00 80.62 180 TYR A O 1
ATOM 1461 N N . PRO A 1 181 ? 1.365 12.978 15.582 1.00 74.75 181 PRO A N 1
ATOM 1462 C CA . PRO A 1 181 ? 2.135 11.737 15.700 1.00 74.75 181 PRO A CA 1
ATOM 1463 C C . PRO A 1 181 ? 3.656 11.964 15.743 1.00 74.75 181 PRO A C 1
ATOM 1465 O O . PRO A 1 181 ? 4.379 11.244 16.416 1.00 74.75 181 PRO A O 1
ATOM 1468 N N . GLU A 1 182 ? 4.162 13.001 15.084 1.00 69.12 182 GLU A N 1
ATOM 1469 C CA . GLU A 1 182 ? 5.587 13.311 14.952 1.00 69.12 182 GLU A CA 1
ATOM 1470 C C . GLU A 1 182 ? 6.307 13.695 16.252 1.00 69.12 182 GLU A C 1
ATOM 1472 O O . GLU A 1 182 ? 7.532 13.580 16.321 1.00 69.12 182 GLU A O 1
ATOM 1477 N N . ILE A 1 183 ? 5.576 14.179 17.259 1.00 72.50 183 ILE A N 1
ATOM 1478 C CA . ILE A 1 183 ? 6.137 14.539 18.572 1.00 72.50 183 ILE A CA 1
ATOM 1479 C C . ILE A 1 183 ? 5.905 13.449 19.618 1.00 72.50 183 ILE A C 1
ATOM 1481 O O . ILE A 1 183 ? 6.439 13.534 20.725 1.00 72.50 183 ILE A O 1
ATOM 1485 N N . GLU A 1 184 ? 5.110 12.440 19.278 1.00 73.12 184 GLU A N 1
ATOM 1486 C CA . GLU A 1 184 ? 4.751 11.354 20.174 1.00 73.12 184 GLU A CA 1
ATOM 1487 C C . GLU A 1 184 ? 5.779 10.226 20.101 1.00 73.12 184 GLU A C 1
ATOM 1489 O O . GLU A 1 184 ? 6.443 9.988 19.088 1.00 73.12 184 GLU A O 1
ATOM 1494 N N . MET A 1 185 ? 5.934 9.517 21.216 1.00 68.12 185 MET A N 1
ATOM 1495 C CA . MET A 1 185 ? 6.916 8.444 21.310 1.00 68.12 185 MET A CA 1
ATOM 1496 C C . MET A 1 185 ? 6.552 7.295 20.360 1.00 68.12 185 MET A C 1
ATOM 1498 O O . MET A 1 185 ? 5.389 6.892 20.253 1.00 68.12 185 MET A O 1
ATOM 1502 N N . PHE A 1 186 ? 7.563 6.726 19.700 1.00 62.84 186 PHE A N 1
ATOM 1503 C CA . PHE A 1 186 ? 7.395 5.507 18.914 1.00 62.84 186 PHE A CA 1
ATOM 1504 C C . PHE A 1 186 ? 6.870 4.377 19.816 1.00 62.84 186 PHE A C 1
ATOM 1506 O O . PHE A 1 186 ? 7.468 4.085 20.853 1.00 62.84 186 PHE A O 1
ATOM 1513 N N . GLY A 1 187 ? 5.749 3.761 19.431 1.00 65.31 187 GLY A N 1
ATOM 1514 C CA . GLY A 1 187 ? 5.074 2.723 20.219 1.00 65.31 187 GLY A CA 1
ATOM 1515 C C . GLY A 1 187 ? 3.900 3.206 21.080 1.00 65.31 187 GLY A C 1
ATOM 1516 O O . GLY A 1 187 ? 3.369 2.412 21.854 1.00 65.31 187 GLY A O 1
ATOM 1517 N N . ASP A 1 188 ? 3.461 4.468 20.964 1.00 75.44 188 ASP A N 1
ATOM 1518 C CA . ASP A 1 188 ? 2.164 4.869 21.528 1.00 75.44 188 ASP A CA 1
ATOM 1519 C C . ASP A 1 188 ? 1.026 4.052 20.865 1.00 75.44 188 ASP A C 1
ATOM 1521 O O . ASP A 1 188 ? 0.932 4.034 19.636 1.00 75.44 188 ASP A O 1
ATOM 1525 N N . PRO A 1 189 ? 0.136 3.392 21.631 1.00 75.25 189 PRO A N 1
ATOM 1526 C CA . PRO A 1 189 ? -0.974 2.603 21.081 1.00 75.25 189 PRO A CA 1
ATOM 1527 C C . PRO A 1 189 ? -1.945 3.382 20.179 1.00 75.25 189 PRO A C 1
ATOM 1529 O O . PRO A 1 189 ? -2.787 2.789 19.520 1.00 75.25 189 PRO A O 1
ATOM 1532 N N . ARG A 1 190 ? -1.885 4.717 20.170 1.00 77.56 190 ARG A N 1
ATOM 1533 C CA . ARG A 1 190 ? -2.698 5.584 19.305 1.00 77.56 190 ARG A CA 1
ATOM 1534 C C . ARG A 1 190 ? -2.092 5.777 17.912 1.00 77.56 190 ARG A C 1
ATOM 1536 O O . ARG A 1 190 ? -2.731 6.391 17.064 1.00 77.56 190 ARG A O 1
ATOM 1543 N N . TRP A 1 191 ? -0.880 5.282 17.657 1.00 76.69 191 TRP A N 1
ATOM 1544 C CA . TRP A 1 191 ? -0.255 5.388 16.336 1.00 76.69 191 TRP A CA 1
ATOM 1545 C C . TRP A 1 191 ? -1.062 4.682 15.251 1.00 76.69 191 TRP A C 1
ATOM 1547 O O . TRP A 1 191 ? -1.245 5.229 14.167 1.00 76.69 191 TRP A O 1
ATOM 1557 N N . ALA A 1 192 ? -1.530 3.476 15.550 1.00 83.56 192 ALA A N 1
ATOM 1558 C CA . ALA A 1 192 ? -2.324 2.656 14.655 1.00 83.56 192 ALA A CA 1
ATOM 1559 C C . ALA A 1 192 ? -3.080 1.610 15.474 1.00 83.56 192 ALA A C 1
ATOM 1561 O O . ALA A 1 192 ? -2.625 1.224 16.549 1.00 83.56 192 ALA A O 1
ATOM 1562 N N . ILE A 1 193 ? -4.205 1.148 14.934 1.00 89.38 193 ILE A N 1
ATOM 1563 C CA . ILE A 1 193 ? -4.857 -0.079 15.391 1.00 89.38 193 ILE A CA 1
ATOM 1564 C C . ILE A 1 193 ? -4.317 -1.221 14.535 1.00 89.38 193 ILE A C 1
ATOM 1566 O O . ILE A 1 193 ? -4.414 -1.172 13.304 1.00 89.38 193 ILE A O 1
ATOM 1570 N N . TYR A 1 194 ? -3.742 -2.227 15.181 1.00 89.75 194 TYR A N 1
ATOM 1571 C CA . TYR A 1 194 ? -3.230 -3.424 14.527 1.00 89.75 194 TYR A CA 1
ATOM 1572 C C . TYR A 1 194 ? -4.308 -4.500 14.426 1.00 89.75 194 TYR A C 1
ATOM 1574 O O . TYR A 1 194 ? -5.343 -4.460 15.089 1.00 89.75 194 TYR A O 1
ATOM 1582 N N . MET A 1 195 ? -4.079 -5.473 13.549 1.00 90.06 195 MET A N 1
ATOM 1583 C CA . MET A 1 195 ? -5.072 -6.504 13.256 1.00 90.06 195 MET A CA 1
ATOM 1584 C C . MET A 1 195 ? -5.220 -7.531 14.386 1.00 90.06 195 MET A C 1
ATOM 1586 O O . MET A 1 195 ? -6.245 -8.202 14.485 1.00 90.06 195 MET A O 1
ATOM 1590 N N . GLU A 1 196 ? -4.183 -7.664 15.203 1.00 90.31 196 GLU A N 1
ATOM 1591 C CA . GLU A 1 196 ? -4.083 -8.542 16.362 1.00 90.31 196 GLU A CA 1
ATOM 1592 C C . GLU A 1 196 ? -4.450 -7.855 17.685 1.00 90.31 196 GLU A C 1
ATOM 1594 O O . GLU A 1 196 ? -4.464 -8.525 18.721 1.00 90.31 196 GLU A O 1
ATOM 1599 N N . ASP A 1 197 ? -4.743 -6.548 17.662 1.00 92.44 197 ASP A N 1
ATOM 1600 C CA . ASP A 1 197 ? -5.114 -5.808 18.866 1.00 92.44 197 ASP A CA 1
ATOM 1601 C C . ASP A 1 197 ? -6.382 -6.405 19.483 1.00 92.44 197 ASP A C 1
ATOM 1603 O O . ASP A 1 197 ? -7.405 -6.636 18.829 1.00 92.44 197 ASP A O 1
ATOM 1607 N N . THR A 1 198 ? -6.332 -6.625 20.791 1.00 95.31 198 THR A N 1
ATOM 1608 C CA . THR A 1 198 ? -7.486 -7.074 21.563 1.00 95.31 198 THR A CA 1
ATOM 1609 C C . THR A 1 198 ? -8.557 -5.986 21.633 1.00 95.31 198 THR A C 1
ATOM 1611 O O . THR A 1 198 ? -8.277 -4.790 21.533 1.00 95.31 198 THR A O 1
ATOM 1614 N N . GLU A 1 199 ? -9.802 -6.372 21.923 1.00 94.50 199 GLU A N 1
ATOM 1615 C CA . GLU A 1 199 ? -10.905 -5.421 22.136 1.00 94.50 199 GLU A CA 1
ATOM 1616 C C . GLU A 1 199 ? -10.544 -4.322 23.154 1.00 94.50 199 GLU A C 1
ATOM 1618 O O . GLU A 1 199 ? -10.902 -3.150 22.999 1.00 94.50 199 GLU A O 1
ATOM 1623 N N . TRP A 1 200 ? -9.781 -4.683 24.189 1.00 93.94 200 TRP A N 1
ATOM 1624 C CA . TRP A 1 200 ? -9.327 -3.736 25.198 1.00 93.94 200 TRP A CA 1
ATOM 1625 C C . TRP A 1 200 ? -8.297 -2.732 24.657 1.00 93.94 200 TRP A C 1
ATOM 1627 O O . TRP A 1 200 ? -8.400 -1.543 24.981 1.00 93.94 200 TRP A O 1
ATOM 1637 N N . GLU A 1 201 ? -7.337 -3.175 23.839 1.00 93.62 201 GLU A N 1
ATOM 1638 C CA . GLU A 1 201 ? -6.345 -2.311 23.177 1.00 93.62 201 GLU A CA 1
ATOM 1639 C C . GLU A 1 201 ? -7.025 -1.336 22.219 1.00 93.62 201 GLU A C 1
ATOM 1641 O O . GLU A 1 201 ? -6.836 -0.122 22.355 1.00 93.62 201 GLU A O 1
ATOM 1646 N N . VAL A 1 202 ? -7.920 -1.840 21.365 1.00 93.75 202 VAL A N 1
ATOM 1647 C CA . VAL A 1 202 ? -8.724 -1.021 20.446 1.00 93.75 202 VAL A CA 1
ATOM 1648 C C . VAL A 1 202 ? -9.533 0.018 21.223 1.00 93.75 202 VAL A C 1
ATOM 1650 O O . VAL A 1 202 ? -9.459 1.219 20.948 1.00 93.75 202 VAL A O 1
ATOM 1653 N N . GLY A 1 203 ? -10.263 -0.405 22.259 1.00 92.44 203 GLY A N 1
ATOM 1654 C CA . GLY A 1 203 ? -11.056 0.503 23.086 1.00 92.44 203 GLY A CA 1
ATOM 1655 C C . GLY A 1 203 ? -10.202 1.550 23.808 1.00 92.44 203 GLY A C 1
ATOM 1656 O O . GLY A 1 203 ? -10.629 2.693 23.987 1.00 92.44 203 GLY A O 1
ATOM 1657 N N . ARG A 1 204 ? -8.982 1.196 24.228 1.00 91.69 204 ARG A N 1
ATOM 1658 C CA . ARG A 1 204 ? -8.036 2.129 24.855 1.00 91.69 204 ARG A CA 1
ATOM 1659 C C . ARG A 1 204 ? -7.516 3.163 23.859 1.00 91.69 204 ARG A C 1
ATOM 1661 O O . ARG A 1 204 ? -7.438 4.332 24.243 1.00 91.69 204 ARG A O 1
ATOM 1668 N N . ALA A 1 205 ? -7.169 2.750 22.643 1.00 91.75 205 ALA A N 1
ATOM 1669 C CA . ALA A 1 205 ? -6.702 3.640 21.588 1.00 91.75 205 ALA A CA 1
ATOM 1670 C C . ALA A 1 205 ? -7.809 4.625 21.183 1.00 91.75 205 ALA A C 1
ATOM 1672 O O . ALA A 1 205 ? -7.611 5.837 21.266 1.00 91.75 205 ALA A O 1
ATOM 1673 N N . MET A 1 206 ? -9.015 4.119 20.899 1.00 92.25 206 MET A N 1
ATOM 1674 C CA . MET A 1 206 ? -10.161 4.938 20.484 1.00 92.25 206 MET A CA 1
ATOM 1675 C C . MET A 1 206 ? -10.614 5.939 21.552 1.00 92.25 206 MET A C 1
ATOM 1677 O O . MET A 1 206 ? -10.923 7.080 21.226 1.00 92.25 206 MET A O 1
ATOM 1681 N N . ARG A 1 207 ? -10.596 5.572 22.844 1.00 91.25 207 ARG A N 1
ATOM 1682 C CA . ARG A 1 207 ? -10.933 6.510 23.939 1.00 91.25 207 ARG A CA 1
ATOM 1683 C C . ARG A 1 207 ? -9.997 7.715 24.030 1.00 91.25 207 ARG A C 1
ATOM 1685 O O . ARG A 1 207 ? -10.373 8.723 24.619 1.00 91.25 207 ARG A O 1
ATOM 1692 N N . LYS A 1 208 ? -8.771 7.586 23.528 1.00 90.19 208 LYS A N 1
ATOM 1693 C CA . LYS A 1 208 ? -7.747 8.636 23.565 1.00 90.19 208 LYS A CA 1
ATOM 1694 C C . LYS A 1 208 ? -7.446 9.217 22.183 1.00 90.19 208 LYS A C 1
ATOM 1696 O O . LYS A 1 208 ? -6.494 9.988 22.058 1.00 90.19 208 LYS A O 1
ATOM 1701 N N . ALA A 1 209 ? -8.202 8.810 21.168 1.00 92.06 209 ALA A N 1
ATOM 1702 C CA . ALA A 1 209 ? -8.041 9.299 19.816 1.00 92.06 209 ALA A CA 1
ATOM 1703 C C . ALA A 1 209 ? -8.396 10.786 19.746 1.00 92.06 209 ALA A C 1
ATOM 1705 O O . ALA A 1 209 ? -9.309 11.265 20.427 1.00 92.06 209 ALA A O 1
ATOM 1706 N N . PHE A 1 210 ? -7.676 11.517 18.908 1.00 91.69 210 PHE A N 1
ATOM 1707 C CA . PHE A 1 210 ? -7.985 12.896 18.590 1.00 91.69 210 PHE A CA 1
ATOM 1708 C C . PHE A 1 210 ? -9.337 12.962 17.868 1.00 91.69 210 PHE A C 1
ATOM 1710 O O . PHE A 1 210 ? -9.524 12.366 16.814 1.00 91.69 210 PHE A O 1
ATOM 1717 N N . CYS A 1 211 ? -10.308 13.659 18.453 1.00 93.38 211 CYS A N 1
ATOM 1718 C CA . CYS A 1 211 ? -11.649 13.787 17.885 1.00 93.38 211 CYS A CA 1
ATOM 1719 C C . CYS A 1 211 ? -12.232 15.167 18.229 1.00 93.38 211 CYS A C 1
ATOM 1721 O O . CYS A 1 211 ? -13.050 15.283 19.148 1.00 93.38 211 CYS A O 1
ATOM 1723 N N . PRO A 1 212 ? -11.790 16.234 17.541 1.00 92.62 212 PRO A N 1
ATOM 1724 C CA . PRO A 1 212 ? -12.223 17.596 17.833 1.00 92.62 212 PRO A CA 1
ATOM 1725 C C . PRO A 1 212 ? -13.735 17.769 17.581 1.00 92.62 212 PRO A C 1
ATOM 1727 O O . PRO A 1 212 ? -14.240 17.352 16.533 1.00 92.62 212 PRO A O 1
ATOM 1730 N N . PRO A 1 213 ? -14.486 18.388 18.512 1.00 93.50 213 PRO A N 1
ATOM 1731 C CA . PRO A 1 213 ? -15.924 18.578 18.356 1.00 93.50 213 PRO A CA 1
ATOM 1732 C C . PRO A 1 213 ? -16.230 19.570 17.230 1.00 93.50 213 PRO A C 1
ATOM 1734 O O . PRO A 1 213 ? -15.624 20.634 17.143 1.00 93.50 213 PRO A O 1
ATOM 1737 N N . GLY A 1 214 ? -17.204 19.233 16.382 1.00 92.75 214 GLY A N 1
ATOM 1738 C CA . GLY A 1 214 ? -17.656 20.099 15.286 1.00 92.75 214 GLY A CA 1
ATOM 1739 C C . GLY A 1 214 ? -16.730 20.149 14.066 1.00 92.75 214 GLY A C 1
ATOM 1740 O O . GLY A 1 214 ? -17.070 20.818 13.092 1.00 92.75 214 GLY A O 1
ATOM 1741 N N . THR A 1 215 ? -15.612 19.417 14.078 1.00 91.69 215 THR A N 1
ATOM 1742 C CA . THR A 1 215 ? -14.637 19.407 12.981 1.00 91.69 215 THR A CA 1
ATOM 1743 C C . THR A 1 215 ? -14.559 18.021 12.350 1.00 91.69 215 THR A C 1
ATOM 1745 O O . THR A 1 215 ? -14.181 17.045 13.000 1.00 91.69 215 THR A O 1
ATOM 1748 N N . ALA A 1 216 ? -14.924 17.944 11.067 1.00 88.69 216 ALA A N 1
ATOM 1749 C CA . ALA A 1 216 ? -14.784 16.729 10.267 1.00 88.69 216 ALA A CA 1
ATOM 1750 C C . AL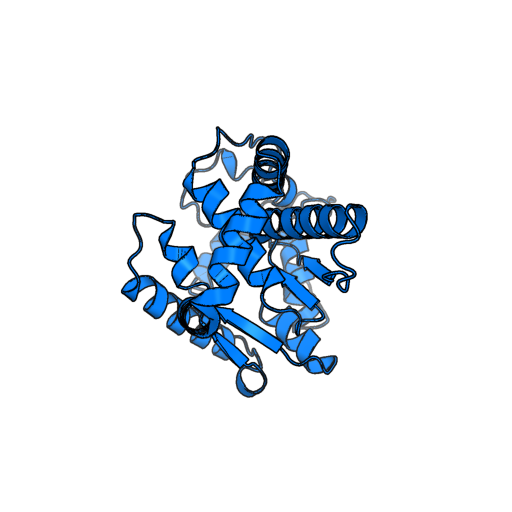A A 1 216 ? -13.413 16.622 9.585 1.00 88.69 216 ALA A C 1
ATOM 1752 O O . ALA A 1 216 ? -12.896 15.522 9.413 1.00 88.69 216 ALA A O 1
ATOM 1753 N N . ASP A 1 217 ? -12.832 17.762 9.208 1.00 85.75 217 ASP A N 1
ATOM 1754 C CA . ASP A 1 217 ? -11.548 17.807 8.514 1.00 85.75 217 ASP A CA 1
ATOM 1755 C C . ASP A 1 217 ? -10.400 17.391 9.443 1.00 85.75 217 ASP A C 1
ATOM 1757 O O . ASP A 1 217 ? -10.314 17.851 10.582 1.00 85.75 217 ASP A O 1
ATOM 1761 N N . GLY A 1 218 ? -9.552 16.474 8.976 1.00 81.25 218 GLY A N 1
ATOM 1762 C CA . GLY A 1 218 ? -8.459 15.907 9.772 1.00 81.25 218 GLY A CA 1
ATOM 1763 C C . GLY A 1 218 ? -8.888 15.085 10.998 1.00 81.25 218 GLY A C 1
ATOM 1764 O O . G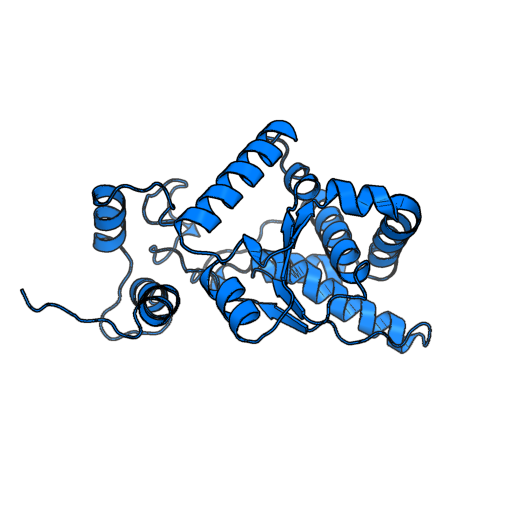LY A 1 218 ? -8.047 14.804 11.846 1.00 81.25 218 GLY A O 1
ATOM 1765 N N . ASN A 1 219 ? -10.164 14.698 11.130 1.00 90.56 219 ASN A N 1
ATOM 1766 C CA . ASN A 1 219 ? -10.644 13.919 12.275 1.00 90.56 219 ASN A CA 1
ATOM 1767 C C . ASN A 1 219 ? -10.442 12.406 12.045 1.00 90.56 219 ASN A C 1
ATOM 1769 O O . ASN A 1 219 ? -11.179 11.808 11.249 1.00 90.56 219 ASN A O 1
ATOM 1773 N N . PRO A 1 220 ? -9.501 11.750 12.750 1.00 90.56 220 PRO A N 1
ATOM 1774 C CA . PRO A 1 220 ? -9.188 10.352 12.493 1.00 90.56 220 PRO A CA 1
ATOM 1775 C C . PRO A 1 220 ? -10.338 9.405 12.843 1.00 90.56 220 PRO A C 1
ATOM 1777 O O . PRO A 1 220 ? -10.583 8.455 12.104 1.00 90.56 220 PRO A O 1
ATOM 1780 N N . CYS A 1 221 ? -11.117 9.677 13.893 1.00 92.75 221 CYS A N 1
ATOM 1781 C CA . CYS A 1 221 ? -12.268 8.842 14.246 1.00 92.75 221 CYS A CA 1
ATOM 1782 C C . CYS A 1 221 ? -13.317 8.802 13.125 1.00 92.75 221 CYS A C 1
ATOM 1784 O O . CYS A 1 221 ? -13.828 7.734 12.780 1.00 92.75 221 CYS A O 1
ATOM 1786 N N . LEU A 1 222 ? -13.624 9.959 12.533 1.00 93.19 222 LEU A N 1
ATOM 1787 C CA . LEU A 1 222 ? -14.565 10.042 11.415 1.00 93.19 222 LEU A CA 1
ATOM 1788 C C . LEU A 1 222 ? -13.998 9.401 10.147 1.00 93.19 222 LEU A C 1
ATOM 1790 O O . LEU A 1 222 ? -14.745 8.782 9.389 1.00 93.19 222 LEU A O 1
ATOM 1794 N N . GLU A 1 223 ? -12.685 9.481 9.944 1.00 91.12 223 GLU A N 1
ATOM 1795 C CA . GLU A 1 223 ? -12.033 8.857 8.799 1.00 91.12 223 GLU A CA 1
ATOM 1796 C C . GLU A 1 223 ? -12.060 7.323 8.878 1.00 91.12 223 GLU A C 1
ATOM 1798 O O . GLU A 1 223 ? -12.323 6.667 7.869 1.00 91.12 223 GLU A O 1
ATOM 1803 N N . TYR A 1 224 ? -11.915 6.735 10.072 1.00 92.06 224 TYR A N 1
ATOM 1804 C CA . TYR A 1 224 ? -12.115 5.294 10.282 1.00 92.06 224 TYR A CA 1
ATOM 1805 C C . TYR A 1 224 ? -13.562 4.881 9.986 1.00 92.06 224 TYR A C 1
ATOM 1807 O O . TYR A 1 224 ? -13.797 3.876 9.311 1.00 92.06 224 TYR A O 1
ATOM 1815 N N . ILE A 1 225 ? -14.548 5.676 10.416 1.00 93.56 225 ILE A N 1
ATOM 1816 C CA . ILE A 1 225 ? -15.956 5.421 10.076 1.00 93.56 225 ILE A CA 1
ATOM 1817 C C . ILE A 1 225 ? -16.152 5.465 8.555 1.00 93.56 225 ILE A C 1
ATOM 1819 O O . ILE A 1 225 ? -16.768 4.568 7.977 1.00 93.56 225 ILE A O 1
ATOM 1823 N N . ARG A 1 226 ? -15.578 6.470 7.888 1.00 91.56 226 ARG A N 1
ATOM 1824 C CA . ARG A 1 226 ? -15.707 6.681 6.444 1.00 91.56 226 ARG A CA 1
ATOM 1825 C C . ARG A 1 226 ? -15.036 5.594 5.608 1.00 91.56 226 ARG A C 1
ATOM 1827 O O . ARG A 1 226 ? -15.599 5.181 4.596 1.00 91.56 226 ARG A O 1
ATOM 1834 N N . GLN A 1 227 ? -13.838 5.161 5.996 1.00 89.75 227 GLN A N 1
ATOM 1835 C CA . GLN A 1 227 ? -13.019 4.231 5.215 1.00 89.75 227 GLN A CA 1
ATOM 1836 C C . GLN A 1 227 ? -13.239 2.754 5.571 1.00 89.75 227 GLN A C 1
ATOM 1838 O O . GLN A 1 227 ? -13.003 1.898 4.718 1.00 89.75 227 GLN A O 1
ATOM 1843 N N . ILE A 1 228 ? -13.683 2.440 6.793 1.00 91.44 228 ILE A N 1
ATOM 1844 C CA . ILE A 1 228 ? -13.873 1.056 7.262 1.00 91.44 228 ILE A CA 1
ATOM 1845 C C . ILE A 1 228 ? -15.352 0.765 7.500 1.00 91.44 228 ILE A C 1
ATOM 1847 O O . ILE A 1 228 ? -15.910 -0.137 6.880 1.00 91.44 228 ILE A O 1
ATOM 1851 N N . ILE A 1 229 ? -16.005 1.532 8.375 1.00 93.56 229 ILE A N 1
ATOM 1852 C CA . ILE A 1 229 ? -17.345 1.179 8.860 1.00 93.56 229 ILE A CA 1
ATOM 1853 C C . ILE A 1 229 ? -18.399 1.309 7.758 1.00 93.56 229 ILE A C 1
ATOM 1855 O O . ILE A 1 229 ? -19.137 0.358 7.513 1.00 93.56 229 ILE A O 1
ATOM 1859 N N . PHE A 1 230 ? -18.458 2.438 7.043 1.00 93.88 230 PHE A N 1
ATOM 1860 C CA . PHE A 1 230 ? -19.426 2.590 5.953 1.00 93.88 230 PHE A CA 1
ATOM 1861 C C . PHE A 1 230 ? -19.212 1.578 4.822 1.00 93.88 230 PHE A C 1
ATOM 1863 O O . PHE A 1 230 ? -20.204 0.989 4.398 1.00 93.88 230 PHE A O 1
ATOM 1870 N N . PRO A 1 231 ? -17.981 1.311 4.338 1.00 90.94 231 PRO A N 1
ATOM 1871 C CA . PRO A 1 231 ? -17.791 0.308 3.297 1.00 90.94 231 PRO A CA 1
ATOM 1872 C C . PRO A 1 231 ? -18.138 -1.121 3.720 1.00 90.94 231 PRO A C 1
ATOM 1874 O O . PRO A 1 231 ? -18.542 -1.893 2.860 1.00 90.94 231 PRO A O 1
ATOM 1877 N N . LEU A 1 232 ? -17.988 -1.475 5.002 1.00 90.50 232 LEU A N 1
ATOM 1878 C CA . LEU A 1 232 ? -18.294 -2.825 5.490 1.00 90.50 232 LEU A CA 1
ATOM 1879 C C . LEU A 1 232 ? -19.769 -3.015 5.861 1.00 90.50 232 LEU A C 1
ATOM 1881 O O . LEU A 1 232 ? -20.344 -4.058 5.566 1.00 90.50 232 LEU A O 1
ATOM 1885 N N . PHE A 1 233 ? -20.386 -2.029 6.513 1.00 92.44 233 PHE A N 1
ATOM 1886 C CA . PHE A 1 233 ? -21.720 -2.179 7.108 1.00 92.44 233 PHE A CA 1
ATOM 1887 C C . PHE A 1 233 ? -22.804 -1.350 6.412 1.00 92.44 233 PHE A C 1
ATOM 1889 O O . PHE A 1 233 ? -23.986 -1.509 6.711 1.00 92.44 233 PHE A O 1
ATOM 1896 N N . GLY A 1 234 ? -22.432 -0.419 5.528 1.00 93.50 234 GLY A N 1
ATOM 1897 C CA . GLY A 1 234 ? -23.351 0.495 4.837 1.00 93.50 234 GLY A CA 1
ATOM 1898 C C . GLY A 1 234 ? -23.987 1.571 5.726 1.00 93.50 234 GLY A C 1
ATOM 1899 O O . GLY A 1 234 ? -24.565 2.527 5.214 1.00 93.50 234 GLY A O 1
ATOM 1900 N N . LYS A 1 235 ? -23.873 1.450 7.053 1.00 93.31 235 LYS A N 1
ATOM 1901 C CA . LYS A 1 235 ? -24.406 2.389 8.044 1.00 93.31 235 LYS A CA 1
ATOM 1902 C C . LYS A 1 235 ? -23.528 2.436 9.294 1.00 93.31 235 LYS A C 1
ATOM 1904 O O . LYS A 1 235 ? -22.770 1.511 9.568 1.00 93.31 235 LYS A O 1
ATOM 1909 N N . PHE A 1 236 ? -23.678 3.510 10.060 1.00 93.62 236 PHE A N 1
ATOM 1910 C CA . PHE A 1 236 ? -23.082 3.679 11.381 1.00 93.62 236 PHE A CA 1
ATOM 1911 C C . PHE A 1 236 ? -24.161 4.202 12.326 1.00 93.62 236 PHE A C 1
ATOM 1913 O O . PHE A 1 236 ? -24.796 5.216 12.037 1.00 93.62 236 PHE A O 1
ATOM 1920 N N . GLU A 1 237 ? -24.393 3.492 13.426 1.00 92.81 237 GLU A N 1
ATOM 1921 C CA . GLU A 1 237 ? -25.405 3.837 14.423 1.00 92.81 237 GLU A CA 1
ATOM 1922 C C . GLU A 1 237 ? -24.712 4.283 15.709 1.00 92.81 237 GLU A C 1
ATOM 1924 O O . GLU A 1 237 ? -23.865 3.576 16.253 1.00 92.81 237 GLU A O 1
ATOM 1929 N N . VAL A 1 238 ? -25.079 5.466 16.199 1.00 90.94 238 VAL A N 1
ATOM 1930 C CA . VAL A 1 238 ? -24.605 5.968 17.488 1.00 90.94 238 VAL A CA 1
ATOM 1931 C C . VAL A 1 238 ? -25.628 5.565 18.538 1.00 90.94 238 VAL A C 1
ATOM 1933 O O . VAL A 1 238 ? -26.716 6.137 18.600 1.00 90.94 238 VAL A O 1
ATOM 1936 N N . ALA A 1 239 ? -25.290 4.563 19.347 1.00 87.50 239 ALA A N 1
ATOM 1937 C CA . ALA A 1 239 ? -26.118 4.179 20.479 1.00 87.50 239 ALA A CA 1
ATOM 1938 C C . ALA A 1 239 ? -26.103 5.302 21.527 1.00 87.50 239 ALA A C 1
ATOM 1940 O O . ALA A 1 239 ? -25.046 5.673 22.040 1.00 87.50 239 ALA A O 1
ATOM 1941 N N . THR A 1 240 ? -27.273 5.847 21.851 1.00 78.38 240 THR A N 1
ATOM 1942 C CA . THR A 1 240 ? -27.447 6.670 23.051 1.00 78.38 240 THR A CA 1
ATOM 1943 C C . THR A 1 240 ? -27.472 5.742 24.260 1.00 78.38 240 THR A C 1
ATOM 1945 O O . THR A 1 240 ? -28.388 4.925 24.372 1.00 78.38 240 THR A O 1
ATOM 1948 N N . LEU A 1 241 ? -26.445 5.841 25.108 1.00 54.16 241 LEU A N 1
ATOM 1949 C CA . LEU A 1 241 ? -26.429 5.243 26.446 1.00 54.16 241 LEU A CA 1
ATOM 1950 C C . LEU A 1 241 ? -27.448 5.926 27.364 1.00 54.16 241 LEU A C 1
ATOM 1952 O O . LEU A 1 241 ? -27.593 7.166 27.250 1.00 54.16 241 LEU A O 1
#

Radius of gyration: 19.76 Å; chains: 1; bounding box: 48×37×56 Å

Foldseek 3Di:
DLLVQVVCVVVVHQAEDEQALVLVVLPVVDDSVNSVVVVVVVVVLSVVVPRPCVSYHYHYPVVVCVVPVVQLVVQLVLLVVQDDPVLLVCLQQVLVCCVLQLADPDGDDDDDPSSSSSLSNLLSVLVVCLVDQEAADESNNRSSLSSNVSSQVSCVVVVVDDGDDHHYDYDRDQHFLDNHVPVDDPPDLSRDDDSPDDPVSVVVNVVSGDADPPDPPSGNVVVCCVPPVCSVPVDDDDDDD

Secondary structure (DSSP, 8-state):
-HHHHHHHHHTT--EEEEE-TTGGGGSTT--HHHHHHHHHHHHHHHHHTT--GGGEEEEEHHHHHHHTHHHHHHHHHHHHHHS-HHHHHHHHHHHT-GGGGT-SS-------HHHHHHHHHHHHHHHH-TT-SEEEE-GGGHHHHHHHHHHHHHHHHTTS--PPP-EEEEPPPPPPSSS-GGGSPTT-TTS---TT--HHHHHHHHHTS---TT--TT-HHHHHIIIIIHHHHS-------

pLDDT: mean 83.69, std 11.67, range [49.59, 95.81]